Protein AF-A0AAY5KDB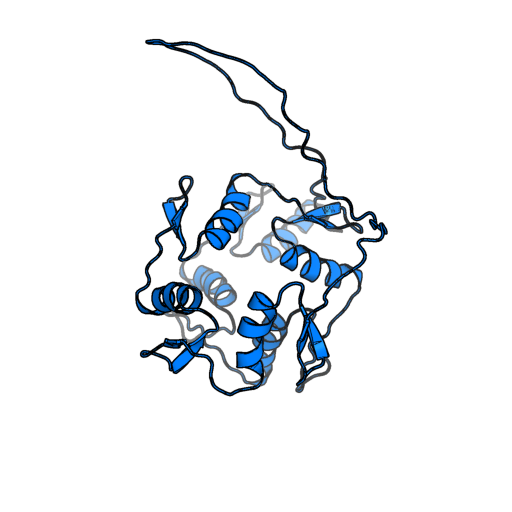4-F1 (afdb_monomer)

Foldseek 3Di:
DDDPPQPAPDDDDDDDDDDDDDDDDDDDDDDDDDDDDDDQPDDDDPPDDPPPPQVDAAPVPRDGHVDPVVSVLVVCVVPVCLPDADPVPRDGHSDPVVNVLVCCVVVVDFPAAAPPPRDGHSDPVVNVLVVCVVVVDFSAADPPRRDGHSDPVVNVLVVCVVVVDFPAAAPVDRDGHSDPVVNVLVVCVVVVDFPAAAPVDRDGHSDPVVNVLVCCVVVVDFPDADPPPRDTHSDDVVSVVVVVVVVD

Nearest PDB structures (foldseek):
  5wjq-assembly1_D  TM=8.747E-01  e=4.184E-19  Mus musculus
  5v3j-assembly2_F  TM=7.452E-01  e=8.778E-19  Mus musculus
  5v3g-assembly1_A  TM=7.777E-01  e=7.161E-18  Homo sapiens
  2i13-assembly2_B  TM=8.913E-01  e=6.491E-16  Mus musculus
  5ei9-assembly2_F  TM=8.988E-01  e=1.243E-10  Homo sapiens

Sequence (248 aa):
MASVKQEDCSQTLGNVIKDEKEENTGVAANHAESPEAQTCISGAQHQEDHKNQQPHHCPLCMKSFKSMTTLKRHMPWHTKDRSYSCGDCGKRFKTSNALTTHLRVHTGEKPYVCSDCGMSFSQDGTLKGHQKIHTGVRPYCCSDCKMAFSRRGTLNNHRKIHTGEKPYHCSDCKKDFSRLGTLRIHQKIHSGEKPYHCTDCIKCFITSAELTVHQRVHTGEKPYHCAVCGRSFSRLDTLRSHQKIHTK

Mean predicted aligned error: 15.35 Å

Organism: Esox lucius (NCBI:txid8010)

pLDDT: mean 77.67, std 25.09, range [23.73, 97.94]

Solvent-accessible surface area (backbone atoms only — not comparable to full-atom values): 16017 Å² total; per-residue (Å²): 134,85,78,75,81,75,67,66,82,78,84,90,86,81,89,86,87,87,80,92,84,93,84,91,81,89,84,85,90,84,86,91,83,84,86,81,81,87,72,82,68,68,94,66,87,83,86,68,89,72,78,80,71,38,86,33,61,37,94,86,75,67,52,66,21,79,38,66,70,58,40,60,63,46,52,42,76,79,41,96,56,41,88,32,65,40,88,90,75,66,52,63,24,86,41,66,70,58,39,59,55,49,48,29,73,77,74,62,51,40,87,34,65,38,88,91,76,65,53,60,24,67,42,64,71,58,40,61,65,48,52,33,66,80,70,63,49,40,74,34,61,39,90,89,77,44,46,59,21,73,42,64,72,58,41,57,63,49,51,32,67,78,71,65,51,44,90,33,71,46,93,91,48,99,55,63,23,72,41,64,70,60,42,58,59,53,49,28,68,77,72,65,52,43,86,30,68,48,92,90,48,96,55,61,22,75,39,64,68,58,40,59,55,51,48,28,72,80,72,64,49,43,88,37,62,37,90,87,77,66,53,63,24,67,43,65,68,60,42,57,57,54,53,58,67,75,74,108

Structure (mmCIF, N/CA/C/O backbone):
data_AF-A0AAY5KDB4-F1
#
_entry.id   AF-A0AAY5KDB4-F1
#
loop_
_atom_site.group_PDB
_atom_site.id
_atom_site.type_symbol
_atom_site.label_atom_id
_atom_site.label_alt_id
_atom_site.label_comp_id
_atom_site.label_asym_id
_atom_site.label_entity_id
_atom_site.label_seq_id
_atom_site.pdbx_PDB_ins_code
_atom_site.Cartn_x
_atom_site.Cartn_y
_atom_site.Cartn_z
_atom_site.occupancy
_atom_site.B_iso_or_equiv
_atom_site.auth_seq_id
_atom_site.auth_comp_id
_atom_site.auth_asym_id
_atom_site.auth_atom_id
_atom_site.pdbx_PDB_model_num
ATOM 1 N N . MET A 1 1 ? -20.624 -15.009 11.968 1.00 31.39 1 MET A N 1
ATOM 2 C CA . MET A 1 1 ? -19.866 -15.293 10.731 1.00 31.39 1 MET A CA 1
ATOM 3 C C . MET A 1 1 ? -20.009 -14.069 9.842 1.00 31.39 1 MET A C 1
ATOM 5 O O . MET A 1 1 ? -21.133 -13.672 9.583 1.00 31.39 1 MET A O 1
ATOM 9 N N . ALA A 1 2 ? -18.922 -13.357 9.539 1.00 24.73 2 ALA A N 1
ATOM 10 C CA . ALA A 1 2 ? -19.007 -12.100 8.796 1.00 24.73 2 ALA A CA 1
ATOM 11 C C . ALA A 1 2 ? -19.080 -12.405 7.296 1.00 24.73 2 ALA A C 1
ATOM 13 O O . ALA A 1 2 ? -18.096 -12.879 6.731 1.00 24.73 2 ALA A O 1
ATOM 14 N N . SER A 1 3 ? -20.238 -12.147 6.682 1.00 23.73 3 SER A N 1
ATOM 15 C CA . SER A 1 3 ? -20.415 -12.189 5.232 1.00 23.73 3 SER A CA 1
ATOM 16 C C . SER A 1 3 ? -19.410 -11.258 4.568 1.00 23.73 3 SER A C 1
ATOM 18 O O . SER A 1 3 ? -19.488 -10.033 4.686 1.00 23.73 3 SER A O 1
ATOM 20 N N . VAL A 1 4 ? -18.454 -11.855 3.863 1.00 28.69 4 VAL A N 1
ATOM 21 C CA . VAL A 1 4 ? -17.718 -11.184 2.799 1.00 28.69 4 VAL A CA 1
ATOM 22 C C . VAL A 1 4 ? -18.779 -10.802 1.774 1.00 28.69 4 VAL A C 1
ATOM 24 O O . VAL A 1 4 ? -19.377 -11.687 1.168 1.00 28.69 4 VAL A O 1
ATOM 27 N N . LYS A 1 5 ? -19.082 -9.507 1.631 1.00 29.86 5 LYS A N 1
ATOM 28 C CA . LYS A 1 5 ? -19.890 -9.039 0.502 1.00 29.86 5 LYS A CA 1
ATOM 29 C C . LYS A 1 5 ? -19.128 -9.439 -0.762 1.00 29.86 5 LYS A C 1
ATOM 31 O O . LYS A 1 5 ? -18.056 -8.903 -1.033 1.00 29.86 5 LYS A O 1
ATOM 36 N N . GLN A 1 6 ? -19.637 -10.462 -1.439 1.00 34.97 6 GLN A N 1
ATOM 37 C CA . GLN A 1 6 ? -19.206 -10.872 -2.763 1.00 34.97 6 GLN A CA 1
ATOM 38 C C . GLN A 1 6 ? -19.595 -9.727 -3.698 1.00 34.97 6 GLN A C 1
ATOM 40 O O . GLN A 1 6 ? -20.776 -9.467 -3.901 1.00 34.97 6 GLN A O 1
ATOM 45 N N . GLU A 1 7 ? -18.611 -8.980 -4.194 1.00 41.12 7 GLU A N 1
ATOM 46 C CA . GLU A 1 7 ? -18.831 -8.154 -5.379 1.00 41.12 7 GLU A CA 1
ATOM 47 C C . GLU A 1 7 ? -18.864 -9.126 -6.557 1.00 41.12 7 GLU A C 1
ATOM 49 O O . GLU A 1 7 ? -17.826 -9.639 -6.983 1.00 41.12 7 GLU A O 1
ATOM 54 N N . ASP A 1 8 ? -20.085 -9.457 -6.973 1.00 38.25 8 ASP A N 1
ATOM 55 C CA . ASP A 1 8 ? -20.376 -10.252 -8.158 1.00 38.25 8 ASP A CA 1
ATOM 56 C C . ASP A 1 8 ? -19.708 -9.602 -9.384 1.00 38.25 8 ASP A C 1
ATOM 58 O O . ASP A 1 8 ? -19.662 -8.379 -9.518 1.00 38.25 8 ASP A O 1
ATOM 62 N N . CYS A 1 9 ? -19.162 -10.426 -10.280 1.00 43.12 9 CYS A N 1
ATOM 63 C CA . CYS A 1 9 ? -18.537 -9.989 -11.533 1.00 43.12 9 CYS A CA 1
ATOM 64 C C . CYS A 1 9 ? -19.569 -9.410 -12.525 1.00 43.12 9 CYS A C 1
ATOM 66 O O . CYS A 1 9 ? -19.207 -8.948 -13.609 1.00 43.12 9 CYS A O 1
ATOM 68 N N . SER A 1 10 ? -20.850 -9.442 -12.169 1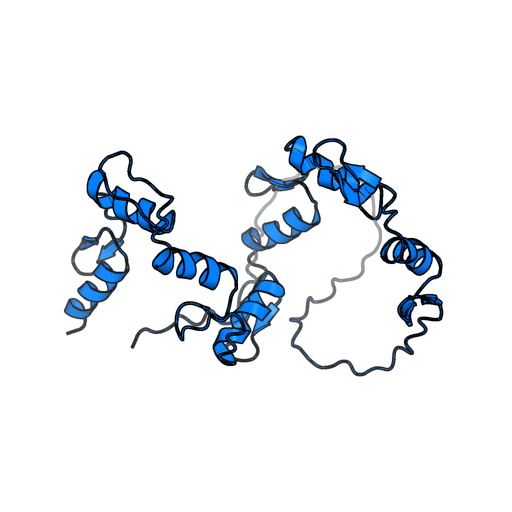.00 45.25 10 SER A N 1
ATOM 69 C CA . SER A 1 10 ? -21.967 -9.077 -13.023 1.00 45.25 10 SER A CA 1
ATOM 70 C C . SER A 1 10 ? -22.534 -7.727 -12.585 1.00 45.25 10 SER A C 1
ATOM 72 O O . SER A 1 10 ? -23.270 -7.680 -11.608 1.00 45.25 10 SER A O 1
ATOM 74 N N . GLN A 1 11 ? -22.194 -6.664 -13.329 1.00 45.88 11 GLN A N 1
ATOM 75 C CA . GLN A 1 11 ? -22.892 -5.367 -13.494 1.00 45.88 11 GLN A CA 1
ATOM 76 C C . GLN A 1 11 ? -21.947 -4.162 -13.352 1.00 45.88 11 GLN A C 1
ATOM 78 O O . GLN A 1 11 ? -21.658 -3.731 -12.246 1.00 45.88 11 GLN A O 1
ATOM 83 N N . THR A 1 12 ? -21.563 -3.565 -14.487 1.00 37.53 12 THR A N 1
ATOM 84 C CA . THR A 1 12 ? -21.564 -2.099 -14.688 1.00 37.53 12 THR A CA 1
ATOM 85 C C . THR A 1 12 ? -21.571 -1.794 -16.192 1.00 37.53 12 THR A C 1
ATOM 87 O O . THR A 1 12 ? -20.525 -1.583 -16.801 1.00 37.53 12 THR A O 1
ATOM 90 N N . LEU A 1 13 ? -22.762 -1.772 -16.789 1.00 38.28 13 LEU A N 1
ATOM 91 C CA . LEU A 1 13 ? -23.075 -0.938 -17.952 1.00 38.28 13 LEU A CA 1
ATOM 92 C C . LEU A 1 13 ? -24.336 -0.164 -17.571 1.00 38.28 13 LEU A C 1
ATOM 94 O O . LEU A 1 13 ? -25.391 -0.758 -17.367 1.00 38.28 13 LEU A O 1
ATOM 98 N N . GLY A 1 14 ? -24.195 1.144 -17.388 1.00 31.22 14 GLY A N 1
ATOM 99 C CA . GLY A 1 14 ? -25.276 2.042 -17.003 1.00 31.22 14 GLY A CA 1
ATOM 100 C C . GLY A 1 14 ? -25.103 3.363 -17.733 1.00 31.22 14 GLY A C 1
ATOM 101 O O . GLY A 1 14 ? -24.238 4.157 -17.378 1.00 31.22 14 GLY A O 1
ATOM 102 N N . ASN A 1 15 ? -25.899 3.529 -18.785 1.00 28.67 15 ASN A N 1
ATOM 103 C CA . ASN A 1 15 ? -25.990 4.704 -19.644 1.00 28.67 15 ASN A CA 1
ATOM 104 C C . ASN A 1 15 ? -26.434 5.956 -18.876 1.00 28.67 15 ASN A C 1
ATOM 106 O O . ASN A 1 15 ? -27.330 5.876 -18.037 1.00 28.67 15 ASN A O 1
ATOM 110 N N . VAL A 1 16 ? -25.930 7.120 -19.293 1.00 31.45 16 VAL A N 1
ATOM 111 C CA . VAL A 1 16 ? -26.670 8.389 -19.231 1.00 31.45 16 VAL A CA 1
ATOM 112 C C . VAL A 1 16 ? -26.476 9.109 -20.571 1.00 31.45 16 VAL A C 1
ATOM 114 O O . VAL A 1 16 ? -25.389 9.594 -20.864 1.00 31.45 16 VAL A O 1
ATOM 117 N N . ILE A 1 17 ? -27.536 9.154 -21.383 1.00 31.39 17 ILE A N 1
ATOM 118 C CA . ILE A 1 17 ? -27.772 10.176 -22.415 1.00 31.39 17 ILE A CA 1
ATOM 119 C C . ILE A 1 17 ? -29.093 10.845 -22.041 1.00 31.39 17 ILE A C 1
ATOM 121 O O . ILE A 1 17 ? -30.063 10.108 -21.877 1.00 31.39 17 ILE A O 1
ATOM 125 N N . LYS A 1 18 ? -29.081 12.179 -21.908 1.00 26.59 18 LYS A N 1
ATOM 126 C CA . LYS A 1 18 ? -30.128 13.205 -22.152 1.00 26.59 18 LYS A CA 1
ATOM 127 C C . LYS A 1 18 ? -29.463 14.570 -21.895 1.00 26.59 18 LYS A C 1
ATOM 129 O O . LYS A 1 18 ? -28.736 14.670 -20.913 1.00 26.59 18 LYS A O 1
ATOM 134 N N . ASP A 1 19 ? -29.627 15.668 -22.618 1.00 25.09 19 ASP A N 1
ATOM 135 C CA . ASP A 1 19 ? -30.196 16.013 -23.921 1.00 25.09 19 ASP A CA 1
ATOM 136 C C . ASP A 1 19 ? -29.607 17.409 -24.266 1.00 25.09 19 ASP A C 1
ATOM 138 O O . ASP A 1 19 ? -29.5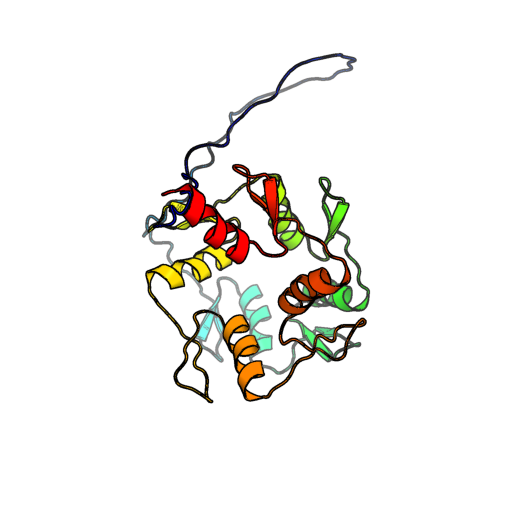21 18.276 -23.399 1.00 25.09 19 ASP A O 1
ATOM 142 N N . GLU A 1 20 ? -29.140 17.553 -25.509 1.00 25.27 20 GLU A N 1
ATOM 143 C CA . GLU A 1 20 ? -29.385 18.647 -26.476 1.00 25.27 20 GLU A CA 1
ATOM 144 C C . GLU A 1 20 ? -29.263 20.148 -26.115 1.00 25.27 20 GLU A C 1
ATOM 146 O O . GLU A 1 20 ? -30.024 20.693 -25.317 1.00 25.27 20 GLU A O 1
ATOM 151 N N . LYS A 1 21 ? -28.390 20.849 -26.869 1.00 26.28 21 LYS A N 1
ATOM 152 C CA . LYS A 1 21 ? -28.693 21.886 -27.904 1.00 26.28 21 LYS A CA 1
ATOM 153 C C . LYS A 1 21 ? -27.368 22.519 -28.379 1.00 26.28 21 LYS A C 1
ATOM 155 O O . LYS A 1 21 ? -26.630 23.060 -27.567 1.00 26.28 21 LYS A O 1
ATOM 160 N N . GLU A 1 22 ? -26.860 22.175 -29.565 1.00 25.70 22 GLU A N 1
ATOM 161 C CA . GLU A 1 22 ? -27.149 22.716 -30.918 1.00 25.70 22 GLU A CA 1
ATOM 162 C C . GLU A 1 22 ? -26.460 24.057 -31.244 1.00 25.70 22 GLU A C 1
ATOM 164 O O . GLU A 1 22 ? -26.857 25.094 -30.733 1.00 25.70 22 GLU A O 1
ATOM 169 N N . GLU A 1 23 ? -25.436 23.986 -32.111 1.00 27.06 23 GLU A N 1
ATOM 170 C CA . GLU A 1 23 ? -25.177 24.789 -33.337 1.00 27.06 23 GLU A CA 1
ATOM 171 C C . GLU A 1 23 ? -23.795 24.350 -33.883 1.00 27.06 23 GLU A C 1
ATOM 173 O O . GLU A 1 23 ? -22.761 24.600 -33.272 1.00 27.06 23 GLU A O 1
ATOM 178 N N . ASN A 1 24 ? -23.706 23.383 -34.803 1.00 24.77 24 ASN A N 1
ATOM 179 C CA . ASN A 1 24 ? -23.864 23.433 -36.269 1.00 24.77 24 ASN A CA 1
ATOM 180 C C . ASN A 1 24 ? -22.824 24.288 -37.029 1.00 24.77 24 ASN A C 1
ATOM 182 O O . ASN A 1 24 ? -22.891 25.509 -37.023 1.00 24.77 24 ASN A O 1
ATOM 186 N N . THR A 1 25 ? -21.903 23.618 -37.734 1.00 27.08 25 THR A N 1
ATOM 187 C CA . THR A 1 25 ? -21.607 23.746 -39.187 1.00 27.08 25 THR A CA 1
ATOM 188 C C . THR A 1 25 ? -20.568 22.658 -39.546 1.00 27.08 25 THR A C 1
ATOM 190 O O . THR A 1 25 ? -19.467 22.651 -39.010 1.00 27.08 25 THR A O 1
ATOM 193 N N . GLY A 1 26 ? -20.970 21.540 -40.176 1.00 24.53 26 GLY A N 1
ATOM 194 C CA . GLY A 1 26 ? -20.799 21.240 -41.617 1.00 24.53 26 GLY A CA 1
ATOM 195 C C . GLY A 1 26 ? -19.323 20.985 -41.987 1.00 24.53 26 GLY A C 1
ATOM 196 O O . GLY A 1 26 ? -18.528 21.905 -41.881 1.00 24.53 26 GLY A O 1
ATOM 197 N N . VAL A 1 27 ? -18.855 19.797 -42.411 1.00 28.75 27 VAL A N 1
ATOM 198 C CA . VAL A 1 27 ? -19.207 19.083 -43.661 1.00 28.75 27 VAL A CA 1
ATOM 199 C C . VAL A 1 27 ? -18.799 17.577 -43.625 1.00 28.75 27 VAL A C 1
ATOM 201 O O . VAL A 1 27 ? -17.681 17.252 -43.239 1.00 28.75 27 VAL A O 1
ATOM 204 N N . ALA A 1 28 ? -19.741 16.716 -44.066 1.00 26.83 28 ALA A N 1
ATOM 205 C CA . ALA A 1 28 ? -19.716 15.372 -44.718 1.00 26.83 28 ALA A CA 1
ATOM 206 C C . ALA A 1 28 ? -18.557 14.363 -44.464 1.00 26.83 28 ALA A C 1
ATOM 208 O O . ALA A 1 28 ? -17.410 14.625 -44.803 1.00 26.83 28 ALA A O 1
ATOM 209 N N . ALA A 1 29 ? -18.807 13.204 -43.823 1.00 25.66 29 ALA A N 1
ATOM 210 C CA . ALA A 1 29 ? -19.325 11.907 -44.344 1.00 25.66 29 ALA A CA 1
ATOM 211 C C . ALA A 1 29 ? -18.292 11.102 -45.178 1.00 25.66 29 ALA A C 1
ATOM 213 O O . ALA A 1 29 ? -17.859 11.550 -46.231 1.00 25.66 29 ALA A O 1
ATOM 214 N N . ASN A 1 30 ? -17.861 9.897 -44.761 1.00 25.98 30 ASN A N 1
ATOM 215 C CA . ASN A 1 30 ? -18.603 8.656 -45.031 1.00 25.98 30 ASN A CA 1
ATOM 216 C C . ASN A 1 30 ? -18.032 7.389 -44.329 1.00 25.98 30 ASN A C 1
ATOM 218 O O . ASN A 1 30 ? -16.827 7.169 -44.371 1.00 25.98 30 ASN A O 1
ATOM 222 N N . HIS A 1 31 ? -18.963 6.548 -43.834 1.00 27.66 31 HIS A N 1
ATOM 223 C CA . HIS A 1 31 ? -18.944 5.080 -43.591 1.00 27.66 31 HIS A CA 1
ATOM 224 C C . HIS A 1 31 ? -17.977 4.534 -42.508 1.00 27.66 31 HIS A C 1
ATOM 226 O O . HIS A 1 31 ? -16.770 4.553 -42.688 1.00 27.66 31 HIS A O 1
ATOM 232 N N . ALA A 1 32 ? -18.394 4.150 -41.290 1.00 24.02 32 ALA A N 1
ATOM 233 C CA . ALA A 1 32 ? -19.373 3.147 -40.821 1.00 24.02 32 ALA A CA 1
ATOM 234 C C . ALA A 1 32 ? -18.885 1.685 -40.916 1.00 24.02 32 ALA A C 1
ATOM 236 O O . ALA A 1 32 ? -19.171 1.009 -41.894 1.00 24.02 32 ALA A O 1
ATOM 237 N N . GLU A 1 33 ? -18.248 1.202 -39.841 1.00 25.30 33 GLU A N 1
ATOM 238 C CA . GLU A 1 33 ? -18.319 -0.191 -39.372 1.00 25.30 33 GLU A CA 1
ATOM 239 C C . GLU A 1 33 ? -18.298 -0.222 -37.825 1.00 25.30 33 GLU A C 1
ATOM 241 O O . GLU A 1 33 ? -17.724 0.644 -37.166 1.00 25.30 33 GLU A O 1
ATOM 246 N N . SER A 1 34 ? -19.048 -1.179 -37.279 1.00 27.72 34 SER A N 1
ATOM 247 C CA . SER A 1 34 ? -19.613 -1.288 -35.921 1.00 27.72 34 SER A CA 1
ATOM 248 C C . SER A 1 34 ? -18.597 -1.718 -34.832 1.00 27.72 34 SER A C 1
ATOM 250 O O . SER A 1 34 ? -17.528 -2.223 -35.172 1.00 27.72 34 SER A O 1
ATOM 252 N N . PRO A 1 35 ? -18.900 -1.565 -33.521 1.00 30.89 35 PRO A N 1
ATOM 253 C CA . PRO A 1 35 ? -17.939 -1.719 -32.431 1.00 30.89 35 PRO A CA 1
ATOM 254 C C . PRO A 1 35 ? -17.813 -3.170 -31.938 1.00 30.89 35 PRO A C 1
ATOM 256 O O . PRO A 1 35 ? -18.797 -3.821 -31.584 1.00 30.89 35 PRO A O 1
ATOM 259 N N . GLU A 1 36 ? -16.578 -3.663 -31.850 1.00 27.05 36 GLU A N 1
ATOM 260 C CA . GLU A 1 36 ? -16.267 -4.991 -31.321 1.00 27.05 36 GLU A CA 1
ATOM 261 C C . GLU A 1 36 ? -16.449 -5.062 -29.793 1.00 27.05 36 GLU A C 1
ATOM 263 O O . GLU A 1 36 ? -15.939 -4.246 -29.018 1.00 27.05 36 GLU A O 1
ATOM 268 N N . ALA A 1 37 ? -17.180 -6.089 -29.364 1.00 28.83 37 ALA A N 1
ATOM 269 C CA . ALA A 1 37 ? -17.498 -6.418 -27.983 1.00 28.83 37 ALA A CA 1
ATOM 270 C C . ALA A 1 37 ? -16.243 -6.726 -27.139 1.00 28.83 37 ALA A C 1
ATOM 272 O O . ALA A 1 37 ? -15.471 -7.643 -27.430 1.00 28.83 37 ALA A O 1
ATOM 273 N N . GLN A 1 38 ? -16.058 -6.007 -26.026 1.00 37.34 38 GLN A N 1
ATOM 274 C CA . GLN A 1 38 ? -14.973 -6.278 -25.079 1.00 37.34 38 GLN A CA 1
ATOM 275 C C . GLN A 1 38 ? -15.333 -7.448 -24.158 1.00 37.34 38 GLN A C 1
ATOM 277 O O . GLN A 1 38 ? -16.120 -7.332 -23.221 1.00 37.34 38 GLN A O 1
ATOM 282 N N . THR A 1 39 ? -14.718 -8.592 -24.449 1.00 33.28 39 THR A N 1
ATOM 283 C CA . THR A 1 39 ? -14.900 -9.863 -23.744 1.00 33.28 39 THR A CA 1
ATOM 284 C C . THR A 1 39 ? -14.102 -9.896 -22.436 1.00 33.28 39 THR A C 1
ATOM 286 O O . THR A 1 39 ? -12.933 -9.504 -22.381 1.00 33.28 39 THR A O 1
ATOM 289 N N . CYS A 1 40 ? -14.714 -10.422 -21.374 1.00 29.64 40 CYS A N 1
ATOM 290 C CA . CYS A 1 40 ? -14.039 -10.801 -20.137 1.00 29.64 40 CYS A CA 1
ATOM 291 C C . CYS A 1 40 ? -12.953 -11.838 -20.457 1.00 29.64 40 CYS A C 1
ATOM 293 O O . CYS A 1 40 ? -13.274 -12.950 -20.872 1.00 29.64 40 CYS A O 1
ATOM 295 N N . ILE A 1 41 ? -11.671 -11.513 -20.261 1.00 45.28 41 ILE A N 1
ATOM 296 C CA . ILE A 1 41 ? -10.582 -12.474 -20.494 1.00 45.28 41 ILE A CA 1
ATOM 297 C C . ILE A 1 41 ? -10.606 -13.513 -19.363 1.00 45.28 41 ILE A C 1
ATOM 299 O O . ILE A 1 41 ? -9.889 -13.399 -18.366 1.00 45.28 41 ILE A O 1
ATOM 303 N N . SER A 1 42 ? -11.468 -14.521 -19.504 1.00 37.22 42 SER A N 1
ATOM 304 C CA . SER A 1 42 ? -11.356 -15.768 -18.759 1.00 37.22 42 SER A CA 1
ATOM 305 C C . SER A 1 42 ? -10.102 -16.484 -19.256 1.00 37.22 42 SER A C 1
ATOM 307 O O . SER A 1 42 ? -9.854 -16.554 -20.461 1.00 37.22 42 SER A O 1
ATOM 309 N N . GLY A 1 43 ? -9.266 -16.953 -18.333 1.00 43.69 43 GLY A N 1
ATOM 310 C CA . GLY A 1 43 ? -8.102 -17.755 -18.678 1.00 43.69 43 GLY A CA 1
ATOM 311 C C . GLY A 1 43 ? -8.539 -19.086 -19.278 1.00 43.69 43 GLY A C 1
ATOM 312 O O . GLY A 1 43 ? -8.758 -20.037 -18.539 1.00 43.69 43 GLY A O 1
ATOM 313 N N . ALA A 1 44 ? -8.626 -19.138 -20.603 1.00 34.12 44 ALA A N 1
ATOM 314 C CA . ALA A 1 44 ? -8.563 -20.359 -21.383 1.00 34.12 44 ALA A CA 1
ATOM 315 C C . ALA A 1 44 ? -7.221 -20.362 -22.123 1.00 34.12 44 ALA A C 1
ATOM 317 O O . ALA A 1 44 ? -6.826 -19.375 -22.749 1.00 34.12 44 ALA A O 1
ATOM 318 N N . GLN A 1 45 ? -6.489 -21.460 -21.968 1.00 40.62 45 GLN A N 1
ATOM 319 C CA . GLN A 1 45 ? -5.235 -21.743 -22.649 1.00 40.62 45 GLN A CA 1
ATOM 320 C C . GLN A 1 45 ? -5.454 -21.653 -24.167 1.00 40.62 45 GLN A C 1
ATOM 322 O O . GLN A 1 45 ? -6.130 -22.500 -24.735 1.00 40.62 45 GLN A O 1
ATOM 327 N N . HIS A 1 46 ? -4.874 -20.646 -24.825 1.00 32.00 46 HIS A N 1
ATOM 328 C CA . HIS A 1 46 ? -4.575 -20.753 -26.251 1.00 32.00 46 HIS A CA 1
ATOM 329 C C . HIS A 1 46 ? -3.276 -21.539 -26.374 1.00 32.00 46 HIS A C 1
ATOM 331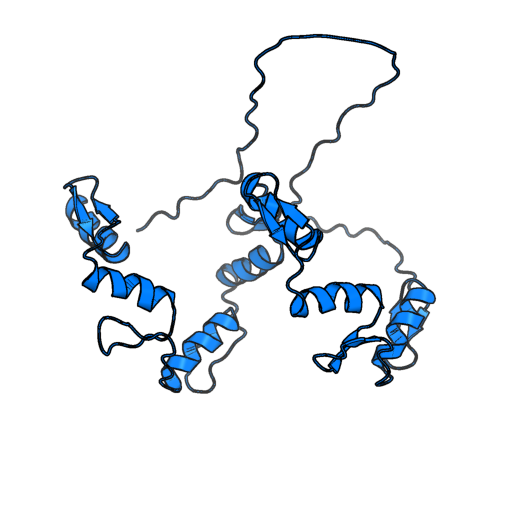 O O . HIS A 1 46 ? -2.182 -21.019 -26.143 1.00 32.00 46 HIS A O 1
ATOM 337 N N . GLN A 1 47 ? -3.433 -22.821 -26.671 1.00 38.09 47 GLN A N 1
ATOM 338 C CA . GLN A 1 47 ? -2.413 -23.630 -27.302 1.00 38.09 47 GLN A CA 1
ATOM 339 C C . GLN A 1 47 ? -2.691 -23.549 -28.800 1.00 38.09 47 GLN A C 1
ATOM 341 O O . GLN A 1 47 ? -3.440 -24.353 -29.332 1.00 38.09 47 GLN A O 1
ATOM 346 N N . GLU A 1 48 ? -2.134 -22.525 -29.442 1.00 33.25 48 GLU A N 1
ATOM 347 C CA . GLU A 1 48 ? -1.944 -22.514 -30.888 1.00 33.25 48 GLU A CA 1
ATOM 348 C C . GLU A 1 48 ? -0.493 -22.138 -31.175 1.00 33.25 48 GLU A C 1
ATOM 350 O O . GLU A 1 48 ? 0.067 -21.180 -30.627 1.00 33.25 48 GLU A O 1
ATOM 355 N N . ASP A 1 49 ? 0.125 -22.984 -31.988 1.00 38.25 49 ASP A N 1
ATOM 356 C CA . ASP A 1 49 ? 1.522 -23.014 -32.372 1.00 38.25 49 ASP A CA 1
ATOM 357 C C . ASP A 1 49 ? 1.970 -21.747 -33.112 1.00 38.25 49 ASP A C 1
ATOM 359 O O . ASP A 1 49 ? 2.225 -21.737 -34.317 1.00 38.25 49 ASP A O 1
ATOM 363 N N . HIS A 1 50 ? 2.204 -20.659 -32.380 1.00 43.44 50 HIS A N 1
ATOM 364 C CA . HIS A 1 50 ? 3.162 -19.663 -32.839 1.00 43.44 50 HIS A CA 1
ATOM 365 C C . HIS A 1 50 ? 4.559 -20.265 -32.721 1.00 43.44 50 HIS A C 1
ATOM 367 O O . HIS A 1 50 ? 5.212 -20.168 -31.681 1.00 43.44 50 HIS A O 1
ATOM 373 N N . LYS A 1 51 ? 5.018 -20.882 -33.815 1.00 43.47 51 LYS A N 1
ATOM 374 C CA . LYS A 1 51 ? 6.412 -21.257 -34.071 1.00 43.47 51 LYS A CA 1
ATOM 375 C C . LYS A 1 51 ? 7.309 -20.088 -33.647 1.00 43.47 51 LYS A C 1
ATOM 377 O O . LYS A 1 51 ? 7.454 -19.106 -34.373 1.00 43.47 51 LYS A O 1
ATOM 382 N N . ASN A 1 52 ? 7.848 -20.171 -32.429 1.00 49.69 52 ASN A N 1
ATOM 383 C CA . ASN A 1 52 ? 8.648 -19.142 -31.773 1.00 49.69 52 ASN A CA 1
ATOM 384 C C . ASN A 1 52 ? 10.003 -19.063 -32.478 1.00 49.69 52 ASN A C 1
ATOM 386 O O . ASN A 1 52 ? 11.012 -19.570 -31.993 1.00 49.69 52 ASN A O 1
ATOM 390 N N . GLN A 1 53 ? 10.019 -18.457 -33.661 1.00 57.62 53 GLN A N 1
ATOM 391 C CA . GLN A 1 53 ? 11.239 -18.132 -34.372 1.00 57.62 53 GLN A CA 1
ATOM 392 C C . GLN A 1 53 ? 11.862 -16.943 -33.642 1.00 57.62 53 GLN A C 1
ATOM 394 O O . GLN A 1 53 ? 11.635 -15.780 -33.964 1.00 57.62 53 GLN A O 1
ATOM 399 N N . GLN A 1 54 ? 12.620 -17.248 -32.593 1.00 60.78 54 GLN A N 1
ATOM 400 C CA . GLN A 1 54 ? 13.590 -16.339 -31.999 1.00 60.78 54 GLN A CA 1
ATOM 401 C C . GLN A 1 54 ? 14.973 -16.703 -32.551 1.00 60.78 54 GLN A C 1
ATOM 403 O O . GLN A 1 54 ? 15.743 -17.347 -31.842 1.00 60.78 54 GLN A O 1
ATOM 408 N N . PRO A 1 55 ? 15.290 -16.340 -33.813 1.00 73.88 55 PRO A N 1
ATOM 409 C CA . PRO A 1 55 ? 16.487 -16.813 -34.515 1.00 73.88 55 PRO A CA 1
ATOM 410 C C . PRO A 1 55 ? 17.788 -16.214 -33.966 1.00 73.88 55 PRO A C 1
ATOM 412 O O . PRO A 1 55 ? 18.878 -16.610 -34.367 1.00 73.88 55 PRO A O 1
ATOM 415 N N . HIS A 1 56 ? 17.697 -15.220 -33.081 1.00 77.56 56 HIS A N 1
ATOM 416 C CA . HIS A 1 56 ? 18.855 -14.516 -32.554 1.00 77.56 56 HIS A CA 1
ATOM 417 C C . HIS A 1 56 ? 19.107 -14.926 -31.111 1.00 77.56 56 HIS A C 1
ATOM 419 O O . HIS A 1 56 ? 18.397 -14.500 -30.201 1.00 77.56 56 HIS A O 1
ATOM 425 N N . HIS A 1 57 ? 20.147 -15.723 -30.904 1.00 80.44 57 HIS A N 1
ATOM 426 C CA . HIS A 1 57 ? 20.554 -16.190 -29.585 1.00 80.44 57 HIS A CA 1
ATOM 427 C C . HIS A 1 57 ? 21.698 -15.337 -29.050 1.00 80.44 57 HIS A C 1
ATOM 429 O O . HIS A 1 57 ? 22.611 -14.954 -29.782 1.00 80.44 57 HIS A O 1
ATOM 435 N N . CYS A 1 58 ? 21.655 -15.024 -27.758 1.00 76.44 58 CYS A N 1
ATOM 436 C CA . CYS A 1 58 ? 22.789 -14.404 -27.100 1.00 76.44 58 CYS A CA 1
ATOM 437 C C . CYS A 1 58 ? 23.883 -15.450 -26.855 1.00 76.44 58 CYS A C 1
ATOM 439 O O . CYS A 1 58 ? 23.629 -16.393 -26.110 1.00 76.44 58 CYS A O 1
ATOM 441 N N . PRO A 1 59 ? 25.108 -15.264 -27.370 1.00 76.19 59 PRO A N 1
ATOM 442 C CA . PRO A 1 59 ? 26.183 -16.244 -27.207 1.00 76.19 59 PRO A CA 1
ATOM 443 C C . PRO A 1 59 ? 26.691 -16.368 -25.759 1.00 76.19 59 PRO A C 1
ATOM 445 O O . PRO A 1 59 ? 27.402 -17.310 -25.442 1.00 76.19 59 PRO A O 1
ATOM 448 N N . LEU A 1 60 ? 26.331 -15.430 -24.874 1.00 75.38 60 LEU A N 1
ATOM 449 C CA . LEU A 1 60 ? 26.832 -15.364 -23.494 1.00 75.38 60 LEU A CA 1
ATOM 450 C C . LEU A 1 60 ? 25.851 -15.931 -22.456 1.00 75.38 60 LEU A C 1
ATOM 452 O O . LEU A 1 60 ? 26.253 -16.274 -21.351 1.00 75.38 60 LEU A O 1
ATOM 456 N N . CYS A 1 61 ? 24.557 -16.024 -22.779 1.00 77.88 61 CYS A N 1
ATOM 457 C CA . CYS A 1 61 ? 23.551 -16.573 -21.855 1.00 77.88 61 CYS A CA 1
ATOM 458 C C . CYS A 1 61 ? 22.435 -17.373 -22.528 1.00 77.88 61 CYS A C 1
ATOM 460 O O . CYS A 1 61 ? 21.442 -17.697 -21.879 1.00 77.88 61 CYS A O 1
ATOM 462 N N . MET A 1 62 ? 22.562 -17.627 -23.831 1.00 74.00 62 MET A N 1
ATOM 463 C CA . MET A 1 62 ? 21.647 -18.419 -24.657 1.00 74.00 62 MET A CA 1
ATOM 464 C C . MET A 1 62 ? 20.192 -17.938 -24.682 1.00 74.00 62 MET A C 1
ATOM 466 O O . MET A 1 62 ? 19.314 -18.624 -25.201 1.00 74.00 62 MET A O 1
ATOM 470 N N . LYS A 1 63 ? 19.915 -16.724 -24.189 1.00 72.62 63 LYS A N 1
ATOM 471 C CA . LYS A 1 63 ? 18.594 -16.106 -24.324 1.00 72.62 63 LYS A CA 1
ATOM 472 C C . LYS A 1 63 ? 18.293 -15.838 -25.789 1.00 72.62 63 LYS A C 1
ATOM 474 O O . LYS A 1 63 ? 19.124 -15.284 -26.509 1.00 72.62 63 LYS A O 1
ATOM 479 N N . SER A 1 64 ? 17.087 -16.202 -26.189 1.00 78.25 64 SER A N 1
ATOM 480 C CA . SER A 1 64 ? 16.604 -16.057 -27.552 1.00 78.25 64 SER A CA 1
ATOM 481 C C . SER A 1 64 ? 15.856 -14.728 -27.708 1.00 78.25 64 SER A C 1
ATOM 483 O O . SER A 1 64 ? 15.235 -14.211 -26.773 1.00 78.25 64 SER A O 1
ATOM 485 N N . PHE A 1 65 ? 15.973 -14.123 -28.886 1.00 77.75 65 PHE A N 1
ATOM 486 C CA . PHE A 1 65 ? 15.375 -12.838 -29.221 1.00 77.75 65 PHE A CA 1
ATOM 487 C C . PHE A 1 65 ? 14.725 -12.895 -30.599 1.00 77.75 65 PHE A C 1
ATOM 489 O O . PHE A 1 65 ? 15.255 -13.472 -31.546 1.00 77.75 65 PHE A O 1
ATOM 496 N N . LYS A 1 66 ? 13.586 -12.211 -30.717 1.00 82.19 66 LYS A N 1
ATOM 497 C CA . LYS A 1 66 ? 12.815 -12.100 -31.963 1.00 82.19 66 LYS A CA 1
ATOM 498 C C . LYS A 1 66 ? 13.471 -11.238 -33.049 1.00 82.19 66 LYS A C 1
ATOM 500 O O . LYS A 1 66 ? 13.039 -11.272 -34.189 1.00 82.19 66 LYS A O 1
ATOM 505 N N . SER A 1 67 ? 14.468 -10.417 -32.704 1.00 81.69 67 SER A N 1
ATOM 506 C CA . SER A 1 67 ? 15.170 -9.560 -33.667 1.00 81.69 67 SER A CA 1
ATOM 507 C C . SER A 1 67 ? 16.607 -9.274 -33.236 1.00 81.69 67 SER A C 1
ATOM 509 O O . SER A 1 67 ? 16.895 -9.137 -32.041 1.00 81.69 67 SER A O 1
ATOM 511 N N . MET A 1 68 ? 17.495 -9.092 -34.217 1.00 77.50 68 MET A N 1
ATOM 512 C CA . MET A 1 68 ? 18.892 -8.716 -33.988 1.00 77.50 68 MET A CA 1
ATOM 513 C C . MET A 1 68 ? 19.013 -7.373 -33.250 1.00 77.50 68 MET A C 1
ATOM 515 O O . MET A 1 68 ? 19.885 -7.206 -32.406 1.00 77.50 68 MET A O 1
ATOM 519 N N . THR A 1 69 ? 18.107 -6.418 -33.488 1.00 76.19 69 THR A N 1
ATOM 520 C CA . THR A 1 69 ? 18.057 -5.139 -32.750 1.00 76.19 69 THR A CA 1
ATOM 521 C C . THR A 1 69 ? 17.771 -5.336 -31.260 1.00 76.19 69 THR A C 1
ATOM 523 O O . THR A 1 69 ? 18.363 -4.671 -30.407 1.00 76.19 69 THR A O 1
ATOM 526 N N . THR A 1 70 ? 16.902 -6.292 -30.923 1.00 72.19 70 THR A N 1
ATOM 527 C CA . THR A 1 70 ? 16.587 -6.633 -29.532 1.00 72.19 70 THR A CA 1
ATOM 528 C C . THR A 1 70 ? 17.748 -7.375 -28.872 1.00 72.19 70 THR A C 1
ATOM 530 O O . THR A 1 70 ? 18.052 -7.082 -27.715 1.00 72.19 70 THR A O 1
ATOM 533 N N . LEU A 1 71 ? 18.432 -8.262 -29.609 1.00 72.62 71 LEU A N 1
ATOM 534 C CA . LEU A 1 71 ? 19.658 -8.918 -29.149 1.00 72.62 71 LEU A CA 1
ATOM 535 C C . LEU A 1 71 ? 20.789 -7.899 -28.922 1.00 72.62 71 LEU A C 1
ATOM 537 O O . LEU A 1 71 ? 21.391 -7.896 -27.854 1.00 72.62 71 LEU A O 1
ATOM 541 N N . LYS A 1 72 ? 21.022 -6.961 -29.849 1.00 73.06 72 LYS A N 1
ATOM 542 C CA . LYS A 1 72 ? 22.005 -5.871 -29.685 1.00 73.06 72 LYS A CA 1
ATOM 543 C C . LYS A 1 72 ? 21.733 -5.039 -28.428 1.00 73.06 72 LYS A C 1
ATOM 545 O O . LYS A 1 72 ? 22.650 -4.764 -27.667 1.00 73.06 72 LYS A O 1
ATOM 550 N N . ARG A 1 73 ? 20.465 -4.722 -28.141 1.00 66.25 73 ARG A N 1
ATOM 551 C CA . ARG A 1 73 ? 20.049 -4.056 -26.889 1.00 66.25 73 ARG A CA 1
ATOM 552 C C . ARG A 1 73 ? 20.181 -4.950 -25.644 1.00 66.25 73 ARG A C 1
ATOM 554 O O . ARG A 1 73 ? 20.187 -4.443 -24.521 1.00 66.25 73 ARG A O 1
ATOM 561 N N . HIS A 1 74 ? 20.248 -6.269 -25.814 1.00 69.94 74 HIS A N 1
ATOM 562 C CA . HIS A 1 74 ? 20.488 -7.225 -24.736 1.00 69.94 74 HIS A CA 1
ATOM 563 C C . HIS A 1 74 ? 21.975 -7.393 -24.406 1.00 69.94 74 HIS A C 1
ATOM 565 O O . HIS A 1 74 ? 22.279 -7.544 -23.230 1.00 69.94 74 HIS A O 1
ATOM 571 N N . MET A 1 75 ? 22.889 -7.306 -25.379 1.00 68.44 75 MET A N 1
ATOM 572 C CA . MET A 1 75 ? 24.338 -7.480 -25.164 1.00 68.44 75 MET A CA 1
ATOM 573 C C . MET A 1 75 ? 24.932 -6.646 -24.002 1.00 68.44 75 MET A C 1
ATOM 575 O O . MET A 1 75 ? 25.725 -7.208 -23.245 1.00 68.44 75 MET A O 1
ATOM 579 N N . PRO A 1 76 ? 24.477 -5.399 -23.737 1.00 70.56 76 PRO A N 1
ATOM 580 C CA . PRO A 1 76 ? 24.811 -4.622 -22.530 1.00 70.56 76 PRO A CA 1
ATOM 581 C C . PRO A 1 76 ? 24.465 -5.257 -21.169 1.00 70.56 76 PRO A C 1
ATOM 583 O O . PRO A 1 76 ? 24.633 -4.627 -20.129 1.00 70.56 76 PRO A O 1
ATOM 586 N N . TRP A 1 77 ? 23.871 -6.452 -21.139 1.00 55.81 77 TRP A N 1
ATOM 587 C CA . TRP A 1 77 ? 23.649 -7.225 -19.911 1.00 55.81 77 TRP A CA 1
ATOM 588 C C . TRP A 1 77 ? 24.857 -8.053 -19.494 1.00 55.81 77 TRP A C 1
ATOM 590 O O . TRP A 1 77 ? 24.930 -8.437 -18.329 1.00 55.81 77 TRP A O 1
ATOM 600 N N . HIS A 1 78 ? 25.772 -8.315 -20.424 1.00 64.94 78 HIS A N 1
ATOM 601 C CA . HIS A 1 78 ? 26.981 -9.103 -20.181 1.00 64.94 78 HIS A CA 1
ATOM 602 C C . HIS A 1 78 ? 28.214 -8.229 -20.018 1.00 64.94 78 HIS A C 1
ATOM 604 O O . HIS A 1 78 ? 29.158 -8.602 -19.331 1.00 64.94 78 HIS A O 1
ATOM 610 N N . THR A 1 79 ? 28.184 -7.031 -20.591 1.00 61.81 79 THR A N 1
ATOM 611 C CA . THR A 1 79 ? 29.174 -5.995 -20.330 1.00 61.81 79 THR A CA 1
ATOM 612 C C . THR A 1 79 ? 28.642 -5.080 -19.225 1.00 61.81 79 THR A C 1
ATOM 614 O O . THR A 1 79 ? 27.461 -4.741 -19.192 1.00 61.81 79 THR A O 1
ATOM 617 N N . LYS A 1 80 ? 29.500 -4.612 -18.308 1.00 55.81 80 LYS A N 1
ATOM 618 C CA . LYS A 1 80 ? 29.148 -3.538 -17.349 1.00 55.81 80 LYS A CA 1
ATOM 619 C C . LYS A 1 80 ? 28.793 -2.211 -18.047 1.00 55.81 80 LYS A C 1
ATOM 621 O O . LYS A 1 80 ? 28.514 -1.221 -17.372 1.00 55.81 80 LYS A O 1
ATOM 626 N N . ASP A 1 81 ? 28.778 -2.185 -19.377 1.00 62.28 81 ASP A N 1
ATOM 627 C CA . ASP A 1 81 ? 28.468 -1.032 -20.193 1.00 62.28 81 ASP A CA 1
ATOM 628 C C . ASP A 1 81 ? 26.965 -0.916 -20.484 1.00 62.28 81 ASP A C 1
ATOM 630 O O . ASP A 1 81 ? 26.461 -1.234 -21.557 1.00 62.28 81 ASP A O 1
ATOM 634 N N . ARG A 1 82 ? 26.218 -0.439 -19.487 1.00 61.25 82 ARG A N 1
ATOM 635 C CA . ARG A 1 82 ? 24.917 0.194 -19.729 1.00 61.25 82 ARG A CA 1
ATOM 636 C C . ARG A 1 82 ? 25.196 1.623 -20.194 1.00 61.25 82 ARG A C 1
ATOM 638 O O . ARG A 1 82 ? 25.617 2.436 -19.369 1.00 61.25 82 ARG A O 1
ATOM 645 N N . SER A 1 83 ? 24.977 1.907 -21.474 1.00 70.62 83 SER A N 1
ATOM 646 C CA . SER A 1 83 ? 25.495 3.105 -22.157 1.00 70.62 83 SER A CA 1
ATOM 647 C C . SER A 1 83 ? 24.923 4.446 -21.669 1.00 70.62 83 SER A C 1
ATOM 649 O O . SER A 1 83 ? 25.482 5.488 -21.979 1.00 70.62 83 SER A O 1
ATOM 651 N N . TYR A 1 84 ? 23.828 4.446 -20.897 1.00 77.12 84 TYR A N 1
ATOM 652 C CA . TYR A 1 84 ? 23.186 5.670 -20.402 1.00 77.12 84 TYR A CA 1
ATOM 653 C C . TYR A 1 84 ? 23.175 5.692 -18.873 1.00 77.12 84 TYR A C 1
ATOM 655 O O . TYR A 1 84 ? 22.472 4.894 -18.249 1.00 77.12 84 TYR A O 1
ATOM 663 N N . SER A 1 85 ? 23.938 6.592 -18.257 1.00 77.44 85 SER A N 1
ATOM 664 C CA . SER A 1 85 ? 24.020 6.766 -16.802 1.00 77.44 85 SER A CA 1
ATOM 665 C C . SER A 1 85 ? 23.355 8.058 -16.343 1.00 77.44 85 SER A C 1
ATOM 667 O O . SER A 1 85 ? 23.468 9.090 -16.995 1.00 77.44 85 SER A O 1
ATOM 669 N N . CYS A 1 86 ? 22.690 8.007 -15.195 1.00 81.06 86 CYS A N 1
ATOM 670 C CA . CYS A 1 86 ? 22.223 9.187 -14.482 1.00 81.06 86 CYS A CA 1
ATOM 671 C C . CYS A 1 86 ? 23.393 9.834 -13.737 1.00 81.06 86 CYS A C 1
ATOM 673 O O . CYS A 1 86 ? 24.049 9.153 -12.948 1.00 81.06 86 CYS A O 1
ATOM 675 N N . GLY A 1 87 ? 23.630 11.127 -13.976 1.00 72.94 87 GLY A N 1
ATOM 676 C CA . GLY A 1 87 ? 24.657 11.900 -13.271 1.00 72.94 87 GLY A CA 1
ATOM 677 C C . GLY A 1 87 ? 24.375 12.048 -11.774 1.00 72.94 87 GLY A C 1
ATOM 678 O O . GLY A 1 87 ? 25.300 11.958 -10.977 1.00 72.94 87 GLY A O 1
ATOM 679 N N . ASP A 1 88 ? 23.101 12.156 -11.386 1.00 71.12 88 ASP A N 1
ATOM 680 C CA . ASP A 1 88 ? 22.711 12.471 -10.003 1.00 71.12 88 ASP A CA 1
ATOM 681 C C . ASP A 1 88 ? 22.792 11.271 -9.050 1.00 71.12 88 ASP A C 1
ATOM 683 O O . ASP A 1 88 ? 23.024 11.428 -7.855 1.00 71.12 88 ASP A O 1
ATOM 687 N N . CYS A 1 89 ? 22.564 10.049 -9.548 1.00 77.38 89 CYS A N 1
ATOM 688 C CA . CYS A 1 89 ? 22.532 8.850 -8.699 1.00 77.38 89 CYS A CA 1
ATOM 689 C C . CYS A 1 89 ? 23.309 7.648 -9.244 1.00 77.38 89 CYS A C 1
ATOM 691 O O . CYS A 1 89 ? 23.208 6.547 -8.699 1.00 77.38 89 CYS A O 1
ATOM 693 N N . GLY A 1 90 ? 24.031 7.810 -10.355 1.00 73.38 90 GLY A N 1
ATOM 694 C CA . GLY A 1 90 ? 24.855 6.760 -10.960 1.00 73.38 90 GLY A CA 1
ATOM 695 C C . GLY A 1 90 ? 24.075 5.570 -11.536 1.00 73.38 90 GLY A C 1
ATOM 696 O O . GLY A 1 90 ? 24.677 4.616 -12.035 1.00 73.38 90 GLY A O 1
ATOM 697 N N . LYS A 1 91 ? 22.733 5.582 -11.498 1.00 77.19 91 LYS A N 1
ATOM 698 C CA . LYS A 1 91 ? 21.908 4.503 -12.060 1.00 77.19 91 LYS A CA 1
ATOM 699 C C . LYS A 1 91 ? 22.096 4.428 -13.566 1.00 77.19 91 LYS A C 1
ATOM 701 O O . LYS A 1 91 ? 22.076 5.437 -14.261 1.00 77.19 91 LYS A O 1
ATOM 706 N N . ARG A 1 92 ? 22.227 3.207 -14.081 1.00 82.19 92 ARG A N 1
ATOM 707 C CA . ARG A 1 92 ? 22.474 2.968 -15.506 1.00 82.19 92 ARG A CA 1
ATOM 708 C C . ARG A 1 92 ? 21.290 2.285 -16.188 1.00 82.19 92 ARG A C 1
ATOM 710 O O . ARG A 1 92 ? 20.721 1.330 -15.644 1.00 82.19 92 ARG A O 1
ATOM 717 N N . PHE A 1 93 ? 20.985 2.723 -17.406 1.00 83.94 93 PHE A N 1
ATOM 718 C CA . PHE A 1 93 ? 19.813 2.372 -18.204 1.00 83.94 93 PHE A CA 1
ATOM 719 C C . PHE A 1 93 ? 20.213 1.792 -19.561 1.00 83.94 93 PHE A C 1
ATOM 721 O O . PHE A 1 93 ? 21.284 2.066 -20.094 1.00 83.94 93 PHE A O 1
ATOM 728 N N . LYS A 1 94 ? 19.322 0.974 -20.134 1.00 80.81 94 LYS A N 1
ATOM 729 C CA . LYS A 1 94 ? 19.553 0.303 -21.426 1.00 80.81 94 LYS A CA 1
ATOM 730 C C . LYS A 1 94 ? 19.318 1.207 -22.638 1.00 80.81 94 LYS A C 1
ATOM 732 O O . LYS A 1 94 ? 19.702 0.852 -23.743 1.00 80.81 94 LYS A O 1
ATOM 737 N N . THR A 1 95 ? 18.588 2.301 -22.453 1.00 84.81 95 THR A N 1
ATOM 738 C CA . THR A 1 95 ? 18.112 3.175 -23.531 1.00 84.81 95 THR A CA 1
ATOM 739 C C . THR A 1 95 ? 18.040 4.605 -23.025 1.00 84.81 95 THR A C 1
ATOM 741 O O . THR A 1 95 ? 17.603 4.799 -21.887 1.00 84.81 95 THR A O 1
ATOM 744 N N . SER A 1 96 ? 18.342 5.578 -23.887 1.00 86.00 96 SER A N 1
ATOM 745 C CA . SER A 1 96 ? 18.229 7.008 -23.572 1.00 86.00 96 SER A CA 1
ATOM 746 C C . SER A 1 96 ? 16.845 7.372 -23.015 1.00 86.00 96 SER A C 1
ATOM 748 O O . SER A 1 96 ? 16.756 7.892 -21.913 1.00 86.00 96 SER A O 1
ATOM 750 N N . ASN A 1 97 ? 15.751 6.934 -23.656 1.00 89.50 97 ASN A N 1
ATOM 751 C CA . ASN A 1 97 ? 14.387 7.217 -23.180 1.00 89.50 97 ASN A CA 1
ATOM 752 C C . ASN A 1 97 ? 14.102 6.725 -21.743 1.00 89.50 97 ASN A C 1
ATOM 754 O O . ASN A 1 97 ? 13.346 7.343 -20.995 1.00 89.50 97 ASN A O 1
ATOM 758 N N . ALA A 1 98 ? 14.716 5.609 -21.336 1.00 89.88 98 ALA A N 1
ATOM 759 C CA . ALA A 1 98 ? 14.581 5.098 -19.972 1.00 89.88 98 ALA A CA 1
ATOM 760 C C . ALA A 1 98 ? 15.369 5.949 -18.968 1.00 89.88 98 ALA A C 1
ATOM 762 O O . ALA A 1 98 ? 14.892 6.141 -17.853 1.00 89.88 98 ALA A O 1
ATOM 763 N N . LEU A 1 99 ? 16.530 6.482 -19.370 1.00 88.06 99 LEU A N 1
ATOM 764 C CA . LEU A 1 99 ? 17.249 7.488 -18.593 1.00 88.06 99 LEU A CA 1
ATOM 765 C C . LEU A 1 99 ? 16.427 8.782 -18.509 1.00 88.06 99 LEU A C 1
ATOM 767 O O . LEU A 1 99 ? 16.167 9.233 -17.404 1.00 88.06 99 LEU A O 1
ATOM 771 N N . THR A 1 100 ? 15.920 9.320 -19.622 1.00 90.69 100 THR A N 1
ATOM 772 C CA . THR A 1 100 ? 15.062 10.522 -19.639 1.00 90.69 100 THR A CA 1
ATOM 773 C C . THR A 1 100 ? 13.853 10.372 -18.719 1.00 90.69 100 THR A C 1
ATOM 775 O O . THR A 1 100 ? 13.575 11.233 -17.891 1.00 90.69 100 THR A O 1
ATOM 778 N N . THR A 1 101 ? 13.158 9.237 -18.803 1.00 93.31 101 THR A N 1
ATOM 779 C CA . THR A 1 101 ? 12.027 8.941 -17.914 1.00 93.31 101 THR A CA 1
ATOM 780 C C . THR A 1 101 ? 12.467 8.842 -16.453 1.00 93.31 101 THR A C 1
ATOM 782 O O . THR A 1 101 ? 11.726 9.238 -15.556 1.00 93.31 101 THR A O 1
ATOM 785 N N . HIS A 1 102 ? 13.661 8.308 -16.191 1.00 90.75 102 HIS A N 1
ATOM 786 C CA . HIS A 1 102 ? 14.215 8.231 -14.846 1.00 90.75 102 HIS A CA 1
ATOM 787 C C . HIS A 1 102 ? 14.611 9.596 -14.278 1.00 90.75 102 HIS A C 1
ATOM 789 O O . HIS A 1 102 ? 14.387 9.805 -13.089 1.00 90.75 102 HIS A O 1
ATOM 795 N N . LEU A 1 103 ? 15.140 10.518 -15.087 1.00 87.12 103 LEU A N 1
ATOM 796 C CA . LEU A 1 103 ? 15.514 11.864 -14.635 1.00 87.12 103 LEU A CA 1
ATOM 797 C C . LEU A 1 103 ? 14.328 12.613 -14.008 1.00 87.12 103 LEU A C 1
ATOM 799 O O . LEU A 1 103 ? 14.517 13.375 -13.066 1.00 87.12 103 LEU A O 1
ATOM 803 N N . ARG A 1 104 ? 13.091 12.283 -14.407 1.00 93.38 104 ARG A N 1
ATOM 804 C CA . ARG A 1 104 ? 11.860 12.789 -13.770 1.00 93.38 104 ARG A CA 1
ATOM 805 C C . ARG A 1 104 ? 11.734 12.454 -12.282 1.00 93.38 104 ARG A C 1
ATOM 807 O O . ARG A 1 104 ? 10.977 13.099 -11.569 1.00 93.38 104 ARG A O 1
ATOM 814 N N . VAL A 1 105 ? 12.449 11.440 -11.793 1.00 90.56 105 VAL A N 1
ATOM 815 C CA . VAL A 1 105 ? 12.520 11.129 -10.355 1.00 90.56 105 VAL A CA 1
ATOM 816 C C . VAL A 1 105 ? 13.305 12.201 -9.598 1.00 90.56 105 VAL A C 1
ATOM 818 O O . VAL A 1 105 ? 12.977 12.470 -8.448 1.00 90.56 105 VAL A O 1
ATOM 821 N N . HIS A 1 106 ? 14.309 12.807 -10.236 1.00 87.38 106 HIS A N 1
ATOM 822 C CA . HIS A 1 106 ? 15.122 13.875 -9.655 1.00 87.38 106 HIS A CA 1
ATOM 823 C C . HIS A 1 106 ? 14.451 15.238 -9.808 1.00 87.38 106 HIS A C 1
ATOM 825 O O . HIS A 1 106 ? 14.375 15.990 -8.844 1.00 87.38 106 HIS A O 1
ATOM 831 N N . THR A 1 107 ? 13.897 1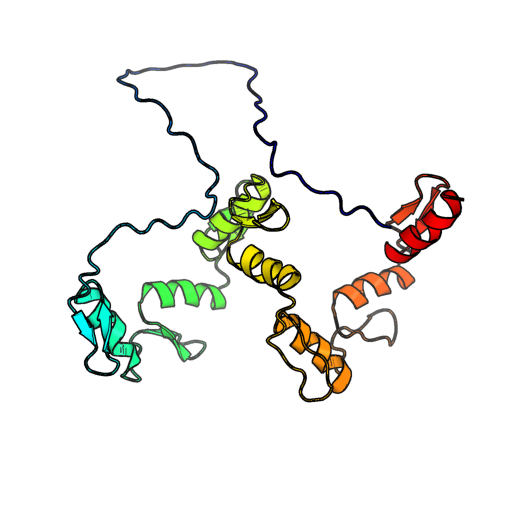5.529 -10.988 1.00 89.06 107 THR A N 1
ATOM 832 C CA . THR A 1 107 ? 13.226 16.814 -11.248 1.00 89.06 107 THR A CA 1
ATOM 833 C C . THR A 1 107 ? 11.821 16.894 -10.651 1.00 89.06 107 THR A C 1
ATOM 835 O O . THR A 1 107 ? 11.269 17.979 -10.507 1.00 89.06 107 THR A O 1
ATOM 838 N N . GLY A 1 108 ? 11.208 15.754 -10.322 1.00 90.12 108 GLY A N 1
ATOM 839 C CA . GLY A 1 108 ? 9.823 15.688 -9.856 1.00 90.12 108 GLY A CA 1
ATOM 840 C C . GLY A 1 108 ? 8.780 15.890 -10.961 1.00 90.12 108 GLY A C 1
ATOM 841 O O . GLY A 1 108 ? 7.584 15.900 -10.663 1.00 90.12 108 GLY A O 1
ATOM 842 N N . GLU A 1 109 ? 9.200 16.009 -12.225 1.00 92.88 109 GLU A N 1
ATOM 843 C CA . GLU A 1 109 ? 8.306 16.217 -13.362 1.00 92.88 109 GLU A CA 1
ATOM 844 C C . GLU A 1 109 ? 7.260 15.105 -13.495 1.00 92.88 109 GLU A C 1
ATOM 846 O O . GLU A 1 109 ? 7.554 13.902 -13.543 1.00 92.88 109 GLU A O 1
ATOM 851 N N . LYS A 1 110 ? 6.003 15.526 -13.635 1.00 95.00 110 LYS A N 1
ATOM 852 C CA . LYS A 1 110 ? 4.851 14.642 -13.809 1.00 95.00 110 LYS A CA 1
ATOM 853 C C . LYS A 1 110 ? 3.990 15.120 -14.982 1.00 95.00 110 LYS A C 1
ATOM 855 O O . LYS A 1 110 ? 2.935 15.700 -14.750 1.00 95.00 110 LYS A O 1
ATOM 860 N N . PRO A 1 111 ? 4.424 14.892 -16.236 1.00 95.38 111 PRO A N 1
ATOM 861 C CA . PRO A 1 111 ? 3.767 15.478 -17.408 1.00 95.38 111 PRO A CA 1
ATOM 862 C C . PRO A 1 111 ? 2.360 14.933 -17.688 1.00 95.38 111 PRO A C 1
ATOM 864 O O . PRO A 1 111 ? 1.610 15.530 -18.449 1.00 95.38 111 PRO A O 1
ATOM 867 N N . TYR A 1 112 ? 2.004 13.779 -17.119 1.00 97.19 112 TYR A N 1
ATOM 868 C CA . TYR A 1 112 ? 0.758 13.087 -17.441 1.00 97.19 112 TYR A CA 1
ATOM 869 C C . TYR A 1 112 ? -0.283 13.353 -16.362 1.00 97.19 112 TYR A C 1
ATOM 871 O O . TYR A 1 112 ? -0.197 12.778 -15.279 1.00 97.19 112 TYR A O 1
ATOM 879 N N . VAL A 1 113 ? -1.259 14.206 -16.652 1.00 96.94 113 VAL A N 1
ATOM 880 C CA . VAL A 1 113 ? -2.292 14.624 -15.696 1.00 96.94 113 VAL A CA 1
ATOM 881 C C . VAL A 1 113 ? -3.577 13.830 -15.918 1.00 96.94 113 VAL A C 1
ATOM 883 O O . VAL A 1 113 ? -4.003 13.619 -17.050 1.00 96.94 113 VAL A O 1
ATOM 886 N N . CYS A 1 114 ? -4.188 13.369 -14.832 1.00 96.88 114 CYS A N 1
ATOM 887 C CA . CYS A 1 114 ? -5.503 12.748 -14.856 1.00 96.88 114 CYS A CA 1
ATOM 888 C C . CYS A 1 114 ? -6.590 13.817 -14.970 1.00 96.88 114 CYS A C 1
ATOM 890 O O . CYS A 1 114 ? -6.678 14.683 -14.101 1.00 96.88 114 CYS A O 1
ATOM 892 N N . SER A 1 115 ? -7.431 13.727 -16.000 1.00 95.81 115 SER A N 1
ATOM 893 C CA . SER A 1 115 ? -8.566 14.634 -16.217 1.00 95.81 115 SER A CA 1
ATOM 894 C C . SER A 1 115 ? -9.573 14.611 -15.069 1.00 95.81 115 SER A C 1
ATOM 896 O O . SER A 1 115 ? -10.122 15.647 -14.719 1.00 95.81 115 SER A O 1
ATOM 898 N N . ASP A 1 116 ? -9.781 13.445 -14.456 1.00 94.31 116 ASP A N 1
ATOM 899 C CA . ASP A 1 116 ? -10.908 13.236 -13.539 1.00 94.31 116 ASP A CA 1
ATOM 900 C C . ASP A 1 116 ? -10.603 13.705 -12.108 1.00 94.31 116 ASP A C 1
ATOM 902 O O . ASP A 1 116 ? -11.509 14.012 -11.340 1.00 94.31 116 ASP A O 1
ATOM 906 N N . CYS A 1 117 ? -9.325 13.744 -11.715 1.00 95.56 117 CYS A N 1
ATOM 907 C CA . CYS A 1 117 ? -8.922 14.109 -10.350 1.00 95.56 117 CYS A CA 1
ATOM 908 C C . CYS A 1 117 ? -7.713 15.050 -10.266 1.00 95.56 117 CYS A C 1
ATOM 910 O O . CYS A 1 117 ? -7.213 15.306 -9.171 1.00 95.56 117 CYS A O 1
ATOM 912 N N . GLY A 1 118 ? -7.182 15.508 -11.402 1.00 94.44 118 GLY A N 1
ATOM 913 C CA . GLY A 1 118 ? -6.022 16.401 -11.465 1.00 94.44 118 GLY A CA 1
ATOM 914 C C . GLY A 1 118 ? -4.693 15.776 -11.022 1.00 94.44 118 GLY A C 1
ATOM 915 O O . GLY A 1 118 ? -3.671 16.456 -11.013 1.00 94.44 118 GLY A O 1
ATOM 916 N N . MET A 1 119 ? -4.661 14.490 -10.648 1.00 95.00 119 MET A N 1
ATOM 917 C CA . MET A 1 119 ? -3.423 13.835 -10.218 1.00 95.00 119 MET A CA 1
ATOM 918 C C . MET A 1 119 ? -2.443 13.664 -11.378 1.00 95.00 119 MET A C 1
ATOM 920 O O . MET A 1 119 ? -2.787 13.094 -12.413 1.00 95.00 119 MET A O 1
ATOM 924 N N . SER A 1 120 ? -1.192 14.067 -11.159 1.00 95.62 120 SER A N 1
ATOM 925 C CA . SER A 1 120 ? -0.134 13.981 -12.168 1.00 95.62 120 SER A CA 1
ATOM 926 C C . SER A 1 120 ? 0.814 12.796 -11.949 1.00 95.62 120 SER A C 1
ATOM 928 O O . SER A 1 120 ? 1.175 12.444 -10.821 1.00 95.62 120 SER A O 1
ATOM 930 N N . PHE A 1 121 ? 1.286 12.208 -13.048 1.00 96.00 121 PHE A N 1
ATOM 931 C CA . PHE A 1 121 ? 2.159 11.038 -13.098 1.00 96.00 121 PHE A CA 1
ATOM 932 C C . PHE A 1 121 ? 3.383 11.293 -13.981 1.00 96.00 121 PHE A C 1
ATOM 934 O O . PHE A 1 121 ? 3.334 12.033 -14.960 1.00 96.00 121 PHE A O 1
ATOM 941 N N . SER A 1 122 ? 4.498 10.634 -13.662 1.00 94.69 122 SER A N 1
ATOM 942 C CA . SER A 1 122 ? 5.748 10.736 -14.430 1.00 94.69 122 SER A CA 1
ATOM 943 C C . SER A 1 122 ? 5.766 9.869 -15.693 1.00 94.69 122 SER A C 1
ATOM 945 O O . SER A 1 122 ? 6.659 10.023 -16.528 1.00 94.69 122 SER A O 1
ATOM 947 N N . GLN A 1 123 ? 4.799 8.956 -15.851 1.00 95.06 123 GLN A N 1
ATOM 948 C CA . GLN A 1 123 ? 4.691 8.034 -16.985 1.00 95.06 123 GLN A CA 1
ATOM 949 C C . GLN A 1 123 ? 3.230 7.819 -17.402 1.00 95.06 123 GLN A C 1
ATOM 951 O O . GLN A 1 123 ? 2.374 7.590 -16.545 1.00 95.06 123 GLN A O 1
ATOM 956 N N . ASP A 1 124 ? 2.984 7.779 -18.716 1.00 94.56 124 ASP A N 1
ATOM 957 C CA . ASP A 1 124 ? 1.676 7.503 -19.335 1.00 94.56 124 ASP A CA 1
ATOM 958 C C . ASP A 1 124 ? 1.066 6.177 -18.860 1.00 94.56 124 ASP A C 1
ATOM 960 O O . ASP A 1 124 ? -0.082 6.127 -18.428 1.00 94.56 124 ASP A O 1
ATOM 964 N N . GLY A 1 125 ? 1.851 5.094 -18.852 1.00 92.31 125 GLY A N 1
ATOM 965 C CA . GLY A 1 125 ? 1.358 3.783 -18.419 1.00 92.31 125 GLY A CA 1
ATOM 966 C C . GLY A 1 125 ? 0.859 3.776 -16.967 1.00 92.31 125 GLY A C 1
ATOM 967 O O . GLY A 1 125 ? -0.080 3.049 -16.635 1.00 92.31 125 GLY A O 1
ATOM 968 N N . THR A 1 126 ? 1.444 4.615 -16.106 1.00 93.56 126 THR A N 1
ATOM 969 C CA . THR A 1 126 ? 0.994 4.785 -14.719 1.00 93.56 126 THR A CA 1
ATOM 970 C C . THR A 1 126 ? -0.320 5.556 -14.657 1.00 93.56 126 THR A C 1
ATOM 972 O O . THR A 1 126 ? -1.205 5.136 -13.912 1.00 93.56 126 THR A O 1
ATOM 975 N N . LEU A 1 127 ? -0.476 6.613 -15.466 1.00 95.38 127 LEU A N 1
ATOM 976 C CA . LEU A 1 127 ? -1.737 7.347 -15.609 1.00 95.38 127 LEU A CA 1
ATOM 977 C C . LEU A 1 127 ? -2.854 6.427 -16.125 1.00 95.38 127 LEU A C 1
ATOM 979 O O . LEU A 1 127 ? -3.886 6.303 -15.472 1.00 95.38 127 LEU A O 1
ATOM 983 N N . LYS A 1 128 ? -2.628 5.686 -17.216 1.00 92.56 128 LYS A N 1
ATOM 984 C CA . LYS A 1 128 ? -3.597 4.706 -17.746 1.00 92.56 128 LYS A CA 1
ATOM 985 C C . LYS A 1 128 ? -3.978 3.651 -16.712 1.00 92.56 128 LYS A C 1
ATOM 987 O O . LYS A 1 128 ? -5.132 3.255 -16.579 1.00 92.56 128 LYS A O 1
ATOM 992 N N . GLY A 1 129 ? -2.999 3.182 -15.938 1.00 91.25 129 GLY A N 1
ATOM 993 C CA . GLY A 1 129 ? -3.235 2.263 -14.827 1.00 91.25 129 GLY A CA 1
ATOM 994 C C . GLY A 1 129 ? -3.953 2.892 -13.627 1.00 91.25 129 GLY A C 1
ATOM 995 O O . GLY A 1 129 ? -4.465 2.145 -12.791 1.00 91.25 129 GLY A O 1
ATOM 996 N N . HIS A 1 130 ? -3.952 4.218 -13.501 1.00 93.25 130 HIS A N 1
ATOM 997 C CA . HIS A 1 130 ? -4.684 4.982 -12.492 1.00 93.25 130 HIS A CA 1
ATOM 998 C C . HIS A 1 130 ? -6.124 5.275 -12.937 1.00 93.25 130 HIS A C 1
ATOM 1000 O O . HIS A 1 130 ? -7.028 5.073 -12.138 1.00 93.25 130 HIS A O 1
ATOM 1006 N N . GLN A 1 131 ? -6.360 5.622 -14.205 1.00 93.06 131 GLN A N 1
ATOM 1007 C CA . GLN A 1 131 ? -7.702 5.878 -14.765 1.00 93.06 131 GLN A CA 1
ATOM 1008 C C . GLN A 1 131 ? -8.671 4.691 -14.603 1.00 93.06 131 GLN A C 1
ATOM 1010 O O . GLN A 1 131 ? -9.886 4.858 -14.529 1.00 93.06 131 GLN A O 1
ATOM 1015 N N . LYS A 1 132 ? -8.143 3.469 -14.460 1.00 91.75 132 LYS A N 1
ATOM 1016 C CA . LYS A 1 132 ? -8.932 2.273 -14.110 1.00 91.75 132 LYS A CA 1
ATOM 1017 C C . LYS A 1 132 ? -9.648 2.366 -12.758 1.00 91.75 132 LYS A C 1
ATOM 1019 O O . LYS A 1 132 ? -10.550 1.581 -12.501 1.00 91.75 132 LYS A O 1
ATOM 1024 N N . ILE A 1 133 ? -9.215 3.269 -11.880 1.00 90.44 133 ILE A N 1
ATOM 1025 C CA . ILE A 1 133 ? -9.863 3.526 -10.590 1.00 90.44 133 ILE A CA 1
ATOM 1026 C C . ILE A 1 133 ? -11.164 4.303 -10.809 1.00 90.44 133 ILE A C 1
ATOM 1028 O O . ILE A 1 133 ? -12.173 3.937 -10.222 1.00 90.44 133 ILE A O 1
ATOM 1032 N N . HIS A 1 134 ? -11.150 5.310 -11.687 1.00 91.25 134 HIS A N 1
ATOM 1033 C CA . HIS A 1 134 ? -12.318 6.152 -11.980 1.00 91.25 134 HIS A CA 1
ATOM 1034 C C . HIS A 1 134 ? -13.362 5.415 -12.807 1.00 91.25 134 HIS A C 1
ATOM 1036 O O . HIS A 1 134 ? -14.547 5.459 -12.510 1.00 91.25 134 HIS A O 1
ATOM 1042 N N . THR A 1 135 ? -12.906 4.660 -13.802 1.00 90.75 135 THR A N 1
ATOM 1043 C CA . THR A 1 135 ? -13.788 3.858 -14.664 1.00 90.75 135 THR A CA 1
ATOM 1044 C C . THR A 1 135 ? -14.313 2.588 -13.990 1.00 90.75 135 THR A C 1
ATOM 1046 O O . THR A 1 135 ? -15.168 1.911 -14.547 1.00 90.75 135 THR A O 1
ATOM 1049 N N . GLY A 1 136 ? -13.760 2.193 -12.837 1.00 88.94 136 GLY A N 1
ATOM 1050 C CA . GLY A 1 136 ? -14.098 0.928 -12.174 1.00 88.94 136 GLY A CA 1
ATOM 1051 C C . GLY A 1 136 ? -13.670 -0.335 -12.938 1.00 88.94 136 GLY A C 1
ATOM 1052 O O . GLY A 1 136 ? -13.936 -1.447 -12.480 1.00 88.94 136 GLY A O 1
ATOM 1053 N N . VAL A 1 137 ? -12.971 -0.207 -14.073 1.00 91.00 137 VAL A N 1
ATOM 1054 C CA . VAL A 1 137 ? -12.615 -1.338 -14.942 1.00 91.00 137 VAL A CA 1
ATOM 1055 C C . VAL A 1 137 ? -11.615 -2.271 -14.250 1.00 91.00 137 VAL A C 1
ATOM 1057 O O . VAL A 1 137 ? -10.461 -1.924 -13.961 1.00 91.00 137 VAL A O 1
ATOM 1060 N N . ARG A 1 138 ? -12.046 -3.517 -14.029 1.00 91.00 138 ARG A N 1
ATOM 1061 C CA . ARG A 1 138 ? -11.286 -4.574 -13.342 1.00 91.00 138 ARG A CA 1
ATOM 1062 C C . ARG A 1 138 ? -11.128 -5.802 -14.254 1.00 91.00 138 ARG A C 1
ATOM 1064 O O . ARG A 1 138 ? -11.792 -6.806 -14.044 1.00 91.00 138 ARG A O 1
ATOM 1071 N N . PRO A 1 139 ? -10.229 -5.768 -15.255 1.00 91.50 139 PRO A N 1
ATOM 1072 C CA . PRO A 1 139 ? -10.188 -6.780 -16.315 1.00 91.50 139 PRO A CA 1
ATOM 1073 C C . PRO A 1 139 ? -9.562 -8.115 -15.879 1.00 91.50 139 PRO A C 1
ATOM 1075 O O . PRO A 1 139 ? -9.441 -9.031 -16.685 1.00 91.50 139 PRO A O 1
ATOM 1078 N N . TYR A 1 140 ? -9.092 -8.227 -14.634 1.00 93.69 140 TYR A N 1
ATOM 1079 C CA . TYR A 1 140 ? -8.402 -9.414 -14.138 1.00 93.69 140 TYR A CA 1
ATOM 1080 C C . TYR A 1 140 ? -9.233 -10.104 -13.059 1.00 93.69 140 TYR A C 1
ATOM 1082 O O . TYR A 1 140 ? -9.206 -9.674 -11.908 1.00 93.69 140 TYR A O 1
ATOM 1090 N N . CYS A 1 141 ? -9.919 -11.189 -13.406 1.00 94.25 141 CYS A N 1
ATOM 1091 C CA . CYS A 1 141 ? -10.774 -11.927 -12.475 1.00 94.25 141 CYS A CA 1
ATOM 1092 C C . CYS A 1 141 ? -10.050 -13.117 -11.836 1.00 94.25 141 CYS A C 1
ATOM 1094 O O . CYS A 1 141 ? -9.262 -13.813 -12.477 1.00 94.25 141 CYS A O 1
ATOM 1096 N N . CYS A 1 142 ? -10.327 -13.357 -10.557 1.00 93.69 142 CYS A N 1
ATOM 1097 C CA . CYS A 1 142 ? -9.921 -14.569 -9.864 1.00 93.69 142 CYS A CA 1
ATOM 1098 C C . CYS A 1 142 ? -10.863 -15.718 -10.233 1.00 93.69 142 CYS A C 1
ATOM 1100 O O . CYS A 1 142 ? -12.079 -15.592 -10.099 1.00 93.69 142 CYS A O 1
ATOM 1102 N N . SER A 1 143 ? -10.306 -16.849 -10.667 1.00 92.75 143 SER A N 1
ATOM 1103 C CA . SER A 1 143 ? -11.070 -18.067 -10.957 1.00 92.75 143 SER A CA 1
ATOM 1104 C C . SER A 1 143 ? -11.787 -18.615 -9.725 1.00 92.75 143 SER A C 1
ATOM 1106 O O . SER A 1 143 ? -12.913 -19.091 -9.849 1.00 92.75 143 SER A O 1
ATOM 1108 N N . ASP A 1 144 ? -11.154 -18.491 -8.557 1.00 92.44 144 ASP A N 1
ATOM 1109 C CA . ASP A 1 144 ? -11.514 -19.237 -7.347 1.00 92.44 144 ASP A CA 1
ATOM 1110 C C . ASP A 1 144 ? -12.596 -18.528 -6.519 1.00 92.44 144 ASP A C 1
ATOM 1112 O O . ASP A 1 144 ? -13.383 -19.177 -5.838 1.00 92.44 144 ASP A O 1
ATOM 1116 N N . CYS A 1 145 ? -12.666 -17.194 -6.582 1.00 92.94 145 CYS A N 1
ATOM 1117 C CA . CYS A 1 145 ? -13.654 -16.406 -5.832 1.00 92.94 145 CYS A CA 1
ATOM 1118 C C . CYS A 1 145 ? -14.354 -15.311 -6.648 1.00 92.94 145 CYS A C 1
ATOM 1120 O O . CYS A 1 145 ? -15.038 -14.467 -6.074 1.00 92.94 145 CYS A O 1
ATOM 1122 N N . LYS A 1 146 ? -14.153 -15.288 -7.974 1.00 90.81 146 LYS A N 1
ATOM 1123 C CA . LYS A 1 146 ? -14.729 -14.317 -8.928 1.00 90.81 146 LYS A CA 1
ATOM 1124 C C . LYS A 1 146 ? -14.411 -12.840 -8.658 1.00 90.81 146 LYS A C 1
ATOM 1126 O O . LYS A 1 146 ? -14.812 -11.989 -9.444 1.00 90.81 146 LYS A O 1
ATOM 1131 N N . MET A 1 147 ? -13.608 -12.524 -7.638 1.00 91.44 147 MET A N 1
ATOM 1132 C CA . MET A 1 147 ? -13.144 -11.161 -7.387 1.00 91.44 147 MET A CA 1
ATOM 1133 C C . MET A 1 147 ? -12.327 -10.628 -8.566 1.00 91.44 147 MET A C 1
ATOM 1135 O O . MET A 1 147 ? -11.377 -11.267 -9.026 1.00 91.44 147 MET A O 1
ATOM 1139 N N . ALA A 1 148 ? -12.659 -9.420 -9.009 1.00 92.75 148 ALA A N 1
ATOM 1140 C CA . ALA A 1 148 ? -11.980 -8.745 -10.105 1.00 92.75 148 ALA A CA 1
ATOM 1141 C C . ALA A 1 148 ? -10.903 -7.763 -9.607 1.00 92.75 148 ALA A C 1
ATOM 1143 O O . ALA A 1 148 ? -10.976 -7.220 -8.505 1.00 92.75 148 ALA A O 1
ATOM 1144 N N . PHE A 1 149 ? -9.885 -7.480 -10.416 1.00 92.25 149 PHE A N 1
ATOM 1145 C CA . PHE A 1 149 ? -8.791 -6.562 -10.091 1.00 92.25 149 PHE A CA 1
ATOM 1146 C C . PHE A 1 149 ? -8.442 -5.680 -11.290 1.00 92.25 149 PHE A C 1
ATOM 1148 O O . PHE A 1 149 ? -8.463 -6.119 -12.436 1.00 92.25 149 PHE A O 1
ATOM 1155 N N . SER A 1 150 ? -8.040 -4.433 -11.030 1.00 91.19 150 SER A N 1
ATOM 1156 C CA . SER A 1 150 ? -7.611 -3.478 -12.067 1.00 91.19 150 SER A CA 1
ATOM 1157 C C . SER A 1 150 ? -6.206 -3.765 -12.619 1.00 91.19 150 SER A C 1
ATOM 1159 O O . SER A 1 150 ? -5.838 -3.300 -13.704 1.00 91.19 150 SER A O 1
ATOM 1161 N N . ARG A 1 151 ? -5.401 -4.554 -11.890 1.00 90.38 151 ARG A N 1
ATOM 1162 C CA . ARG A 1 151 ? -4.011 -4.893 -12.234 1.00 90.38 151 ARG A CA 1
ATOM 1163 C C . ARG A 1 151 ? -3.724 -6.380 -12.030 1.00 90.38 151 ARG A C 1
ATOM 1165 O O . ARG A 1 151 ? -4.023 -6.937 -10.974 1.00 90.38 151 ARG A O 1
ATOM 1172 N N . ARG A 1 152 ? -3.018 -6.986 -12.991 1.00 91.94 152 ARG A N 1
ATOM 1173 C CA . ARG A 1 152 ? -2.607 -8.400 -12.955 1.00 91.94 152 ARG A CA 1
ATOM 1174 C C . ARG A 1 152 ? -1.756 -8.750 -11.733 1.00 91.94 152 ARG A C 1
ATOM 1176 O O . ARG A 1 152 ? -1.966 -9.788 -11.119 1.00 91.94 152 ARG A O 1
ATOM 1183 N N . GLY A 1 153 ? -0.821 -7.878 -11.348 1.00 91.69 153 GLY A N 1
ATOM 1184 C CA . GLY A 1 153 ? 0.016 -8.098 -10.161 1.00 91.69 153 GLY A CA 1
ATOM 1185 C C . GLY A 1 153 ? -0.796 -8.179 -8.863 1.00 91.69 153 GLY A C 1
ATOM 1186 O O . GLY A 1 153 ? -0.474 -8.974 -7.982 1.00 91.69 153 GLY A O 1
ATOM 1187 N N . THR A 1 154 ? -1.886 -7.410 -8.763 1.00 93.06 154 THR A N 1
ATOM 1188 C CA . THR A 1 154 ? -2.800 -7.459 -7.615 1.00 93.06 154 THR A CA 1
ATOM 1189 C C . THR A 1 154 ? -3.563 -8.778 -7.579 1.00 93.06 154 THR A C 1
ATOM 1191 O O . THR A 1 154 ? -3.604 -9.402 -6.523 1.00 93.06 154 THR A O 1
ATOM 1194 N N . LEU A 1 155 ? -4.072 -9.246 -8.727 1.00 95.38 155 LEU A N 1
ATOM 1195 C CA . LEU A 1 155 ? -4.681 -10.575 -8.841 1.00 95.38 155 LEU A CA 1
ATOM 1196 C C . LEU A 1 15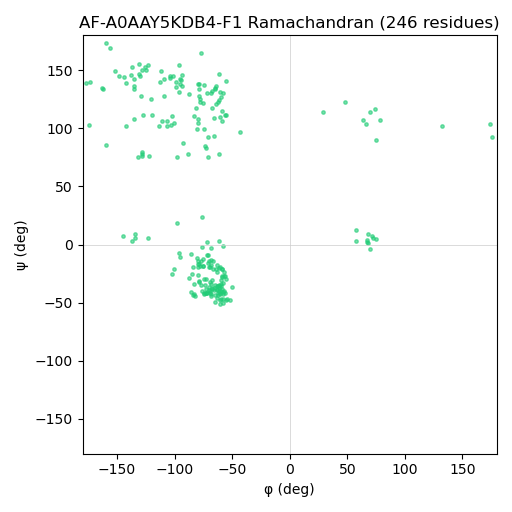5 ? -3.693 -11.678 -8.430 1.00 95.38 155 LEU A C 1
ATOM 1198 O O . LEU A 1 155 ? -4.038 -12.541 -7.631 1.00 95.38 155 LEU A O 1
ATOM 1202 N N . ASN A 1 156 ? -2.448 -11.634 -8.913 1.00 94.31 156 ASN A N 1
ATOM 1203 C CA . ASN A 1 156 ? -1.445 -12.643 -8.560 1.00 94.31 156 ASN A CA 1
ATOM 1204 C C . ASN A 1 156 ? -1.167 -12.681 -7.049 1.00 94.31 156 ASN A C 1
ATOM 1206 O O . ASN A 1 156 ? -1.101 -13.746 -6.445 1.00 94.31 156 ASN A O 1
ATOM 1210 N N . ASN A 1 157 ? -1.062 -11.511 -6.415 1.00 94.12 157 ASN A N 1
ATOM 1211 C CA . ASN A 1 157 ? -0.908 -11.418 -4.964 1.00 94.12 157 ASN A CA 1
ATOM 1212 C C . ASN A 1 157 ? -2.156 -11.867 -4.195 1.00 94.12 157 ASN A C 1
ATOM 1214 O O . ASN A 1 157 ? -2.030 -12.318 -3.059 1.00 94.12 157 ASN A O 1
ATOM 1218 N N . HIS A 1 158 ? -3.344 -11.698 -4.769 1.00 94.94 158 HIS A N 1
ATOM 1219 C CA . HIS A 1 158 ? -4.592 -12.175 -4.189 1.00 94.94 158 HIS A CA 1
ATOM 1220 C C . HIS A 1 158 ? -4.701 -13.703 -4.265 1.00 94.94 158 HIS A C 1
ATOM 1222 O O . HIS A 1 158 ? -5.042 -14.318 -3.263 1.00 94.94 158 HIS A O 1
ATOM 1228 N N . ARG A 1 159 ? -4.311 -14.329 -5.385 1.00 94.75 159 ARG A N 1
ATOM 1229 C CA . ARG A 1 159 ? -4.330 -15.797 -5.546 1.00 94.75 159 ARG A CA 1
ATOM 1230 C C . ARG A 1 159 ? -3.548 -16.544 -4.464 1.00 94.75 159 ARG A C 1
ATOM 1232 O O . ARG A 1 159 ? -3.945 -17.635 -4.078 1.00 94.75 159 ARG A O 1
ATOM 1239 N N . LYS A 1 160 ? -2.500 -15.929 -3.906 1.00 94.75 160 LYS A N 1
ATOM 1240 C CA . LYS A 1 160 ? -1.744 -16.479 -2.766 1.00 94.75 160 LYS A CA 1
ATOM 1241 C C . LYS A 1 160 ? -2.595 -16.733 -1.517 1.00 94.75 160 LYS A C 1
ATOM 1243 O O . LYS A 1 160 ? -2.199 -17.507 -0.656 1.00 94.75 160 LYS A O 1
ATOM 1248 N N . ILE A 1 161 ? -3.750 -16.076 -1.397 1.00 94.44 161 ILE A N 1
ATOM 1249 C CA . ILE A 1 161 ? -4.713 -16.322 -0.318 1.00 94.44 161 ILE A CA 1
ATOM 1250 C C . ILE A 1 161 ? -5.378 -17.690 -0.503 1.00 94.44 161 ILE A C 1
ATOM 1252 O O . ILE A 1 161 ? -5.566 -18.396 0.480 1.00 94.44 161 ILE A O 1
ATOM 1256 N N . HIS A 1 162 ? -5.689 -18.077 -1.744 1.00 94.12 162 HIS A N 1
ATOM 1257 C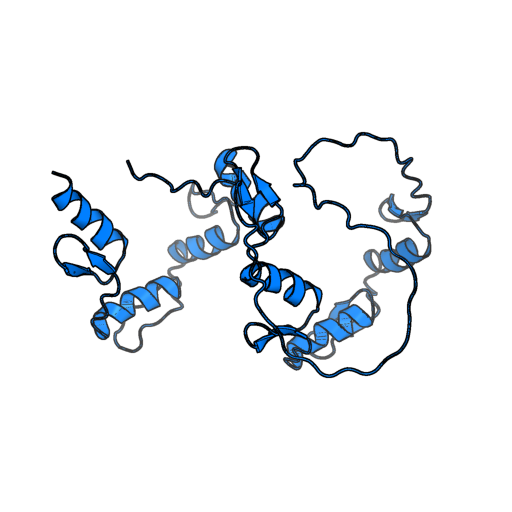 CA . HIS A 1 162 ? -6.287 -19.377 -2.054 1.00 94.12 162 HIS A CA 1
ATOM 1258 C C . HIS A 1 162 ? -5.272 -20.512 -1.956 1.00 94.12 162 HIS A C 1
ATOM 1260 O O . HIS A 1 162 ? -5.578 -21.560 -1.402 1.00 94.12 162 HIS A O 1
ATOM 1266 N N . THR A 1 163 ? -4.049 -20.295 -2.442 1.00 94.06 163 THR A N 1
ATOM 1267 C CA . THR A 1 163 ? -2.998 -21.323 -2.397 1.00 94.06 163 THR A CA 1
ATOM 1268 C C . THR A 1 163 ? -2.335 -21.453 -1.027 1.00 94.06 163 THR A C 1
ATOM 1270 O O . THR A 1 163 ? -1.627 -22.423 -0.781 1.00 94.06 163 THR A O 1
ATOM 1273 N N . GLY A 1 164 ? -2.498 -20.461 -0.146 1.00 94.12 164 GLY A N 1
ATOM 1274 C CA . GLY A 1 164 ? -1.772 -20.387 1.122 1.00 94.12 164 GLY A CA 1
ATOM 1275 C C . GLY A 1 164 ? -0.268 -20.127 0.967 1.00 94.12 164 GLY A C 1
ATOM 1276 O O . GLY A 1 164 ? 0.460 -20.189 1.956 1.00 94.12 164 GLY A O 1
ATOM 1277 N N . GLU A 1 165 ? 0.210 -19.819 -0.243 1.00 95.50 165 GLU A N 1
ATOM 1278 C CA . GLU A 1 165 ? 1.630 -19.640 -0.545 1.00 95.50 165 GLU A CA 1
ATOM 1279 C C . GLU A 1 165 ? 2.226 -18.463 0.245 1.00 95.50 165 GLU A C 1
ATOM 1281 O O . GLU A 1 165 ? 1.798 -17.304 0.129 1.00 95.50 165 GLU A O 1
ATOM 1286 N N . LYS A 1 166 ? 3.268 -18.756 1.029 1.00 96.19 166 LYS A N 1
ATOM 1287 C CA . LYS A 1 166 ? 3.993 -17.780 1.849 1.00 96.19 166 LYS A CA 1
ATOM 1288 C C . LYS A 1 166 ? 5.506 -17.860 1.599 1.00 96.19 166 LYS A C 1
ATOM 1290 O O . LYS A 1 166 ? 6.225 -18.416 2.419 1.00 96.19 166 LYS A O 1
ATOM 1295 N N . PRO A 1 167 ? 6.007 -17.294 0.484 1.00 95.38 167 PRO A N 1
ATOM 1296 C CA . PRO A 1 167 ? 7.413 -17.442 0.080 1.00 95.38 167 PRO A CA 1
ATOM 1297 C C . PRO A 1 167 ? 8.413 -16.666 0.937 1.00 95.38 167 PRO A C 1
ATOM 1299 O O . PRO A 1 167 ? 9.614 -16.746 0.702 1.00 95.38 167 PRO A O 1
ATOM 1302 N N . TYR A 1 168 ? 7.930 -15.803 1.830 1.00 97.50 168 TYR A N 1
ATOM 1303 C CA . TYR A 1 168 ? 8.772 -14.868 2.561 1.00 97.50 168 TYR A CA 1
ATOM 1304 C C . TYR A 1 168 ? 8.823 -15.269 4.028 1.00 97.50 168 TYR A C 1
ATOM 1306 O O . TYR A 1 168 ? 7.859 -15.056 4.764 1.00 97.50 168 TYR A O 1
ATOM 1314 N N . HIS A 1 169 ? 9.961 -15.820 4.429 1.00 97.38 169 HIS A N 1
ATOM 1315 C CA . HIS A 1 169 ? 10.195 -16.377 5.757 1.00 97.38 169 HIS A CA 1
ATOM 1316 C C . HIS A 1 169 ? 10.862 -15.342 6.662 1.00 97.38 169 HIS A C 1
ATOM 1318 O O . HIS A 1 169 ? 11.759 -14.613 6.227 1.00 97.38 169 HIS A O 1
ATOM 1324 N N . CYS A 1 170 ? 10.426 -15.257 7.917 1.00 97.44 170 CYS A N 1
ATOM 1325 C CA . CYS A 1 170 ? 11.146 -14.497 8.930 1.00 97.44 170 CYS A CA 1
ATOM 1326 C C . CYS A 1 170 ? 12.348 -15.308 9.433 1.00 97.44 170 CYS A C 1
ATOM 1328 O O . CYS A 1 170 ? 12.216 -16.489 9.731 1.00 97.44 170 CYS A O 1
ATOM 1330 N N . SER A 1 171 ? 13.519 -14.678 9.534 1.00 96.56 171 SER A N 1
ATOM 1331 C CA . SER A 1 171 ? 14.715 -15.300 10.121 1.00 96.56 171 SER A CA 1
ATOM 1332 C C . SER A 1 171 ? 14.622 -15.432 11.639 1.00 96.56 171 SER A C 1
ATOM 1334 O O . SER A 1 171 ? 15.189 -16.354 12.215 1.00 96.56 171 SER A O 1
ATOM 1336 N N . ASP A 1 172 ? 13.896 -14.517 12.279 1.00 96.69 172 ASP A N 1
ATOM 1337 C CA . ASP A 1 172 ? 13.911 -14.341 13.733 1.00 96.69 172 ASP A CA 1
ATOM 1338 C C . ASP A 1 172 ? 12.759 -15.099 14.416 1.00 96.69 172 ASP A C 1
ATOM 1340 O O . ASP A 1 172 ? 12.713 -15.225 15.640 1.00 96.69 172 ASP A O 1
ATOM 1344 N N . CYS A 1 173 ? 11.801 -15.617 13.639 1.00 96.50 173 CYS A N 1
ATOM 1345 C CA . CYS A 1 173 ? 10.726 -16.470 14.135 1.00 96.50 173 CYS A CA 1
ATOM 1346 C C . CYS A 1 173 ? 10.144 -17.372 13.036 1.00 96.50 173 CYS A C 1
ATOM 1348 O O . CYS A 1 173 ? 10.364 -17.167 11.851 1.00 96.50 173 CYS A O 1
ATOM 1350 N N . LYS A 1 174 ? 9.309 -18.347 13.417 1.00 95.50 174 LYS A N 1
ATOM 1351 C CA . LYS A 1 174 ? 8.689 -19.320 12.491 1.00 95.50 174 LYS A CA 1
ATOM 1352 C C . LYS A 1 174 ? 7.515 -18.756 11.663 1.00 95.50 174 LYS A C 1
ATOM 1354 O O . LYS A 1 174 ? 6.614 -19.505 11.295 1.00 95.50 174 LYS A O 1
ATOM 1359 N N . LYS A 1 175 ? 7.437 -17.436 11.454 1.00 97.00 175 LYS A N 1
ATOM 1360 C CA . LYS A 1 175 ? 6.323 -16.808 10.723 1.00 97.00 175 LYS A CA 1
ATOM 1361 C C . LYS A 1 175 ? 6.671 -16.592 9.257 1.00 97.00 175 LYS A C 1
ATOM 1363 O O . LYS A 1 175 ? 7.665 -15.947 8.935 1.00 97.00 175 LYS A O 1
ATOM 1368 N N . ASP A 1 176 ? 5.746 -17.017 8.401 1.00 97.25 176 ASP A N 1
ATOM 1369 C CA . ASP A 1 176 ? 5.826 -16.837 6.955 1.00 97.25 176 ASP A CA 1
ATOM 1370 C C . ASP A 1 176 ? 4.770 -15.861 6.431 1.00 97.25 176 ASP A C 1
ATOM 1372 O O . ASP A 1 176 ? 3.644 -15.767 6.940 1.00 97.25 176 ASP A O 1
ATOM 1376 N N . PHE A 1 177 ? 5.119 -15.165 5.351 1.00 97.12 177 PHE A N 1
ATOM 1377 C CA . PHE A 1 177 ? 4.316 -14.114 4.740 1.00 97.12 177 PHE A CA 1
ATOM 1378 C C . PHE A 1 177 ? 4.161 -14.330 3.233 1.00 97.12 177 PHE A C 1
ATOM 1380 O O . PHE A 1 177 ? 5.078 -14.745 2.530 1.00 97.12 177 PHE A O 1
ATOM 1387 N N . SER A 1 178 ? 2.993 -13.968 2.700 1.00 96.19 178 SER A N 1
ATOM 1388 C CA . SER A 1 178 ? 2.701 -14.026 1.258 1.00 96.19 178 SER A CA 1
ATOM 1389 C C . SER A 1 178 ? 3.277 -12.841 0.471 1.00 96.19 178 SER A C 1
ATOM 1391 O O . SER A 1 178 ? 3.358 -12.878 -0.763 1.00 96.19 178 SER A O 1
ATOM 1393 N N . ARG A 1 179 ? 3.696 -11.778 1.176 1.00 95.62 179 ARG A N 1
ATOM 1394 C CA . ARG A 1 179 ? 4.225 -10.531 0.606 1.00 95.62 179 ARG A CA 1
ATOM 1395 C C . ARG A 1 179 ? 5.472 -10.064 1.354 1.00 95.62 179 ARG A C 1
ATOM 1397 O O . ARG A 1 179 ? 5.447 -9.927 2.575 1.00 95.62 179 ARG A O 1
ATOM 1404 N N . LEU A 1 180 ? 6.504 -9.685 0.599 1.00 95.31 180 LEU A N 1
ATOM 1405 C CA . LEU A 1 180 ? 7.763 -9.168 1.143 1.00 95.31 180 LEU A CA 1
ATOM 1406 C C . LEU A 1 180 ? 7.576 -7.900 1.988 1.00 95.31 180 LEU A C 1
ATOM 1408 O O . LEU A 1 180 ? 8.208 -7.749 3.025 1.00 95.31 180 LEU A O 1
ATOM 1412 N N . GLY A 1 181 ? 6.697 -6.985 1.564 1.00 95.12 181 GLY A N 1
ATOM 1413 C CA . GLY A 1 181 ? 6.423 -5.760 2.325 1.00 95.12 181 GLY A CA 1
ATOM 1414 C C . GLY A 1 181 ? 5.859 -6.048 3.719 1.00 95.12 181 GLY A C 1
ATOM 1415 O O . GLY A 1 181 ? 6.241 -5.392 4.681 1.00 95.12 181 GLY A O 1
ATOM 1416 N N . THR A 1 182 ? 5.009 -7.071 3.842 1.00 96.25 182 THR A N 1
ATOM 1417 C CA . THR A 1 182 ? 4.458 -7.498 5.133 1.00 96.25 182 THR A CA 1
ATOM 1418 C C . THR A 1 182 ? 5.533 -8.127 6.016 1.00 96.25 182 THR A C 1
ATOM 1420 O O . THR A 1 182 ? 5.578 -7.809 7.199 1.00 96.25 182 THR A O 1
ATOM 1423 N N . LEU A 1 183 ? 6.437 -8.936 5.445 1.00 97.44 183 LEU A N 1
ATOM 1424 C CA . LEU A 1 183 ? 7.604 -9.447 6.172 1.00 97.44 183 LEU A CA 1
ATOM 1425 C C . LEU A 1 183 ? 8.489 -8.300 6.688 1.00 97.44 183 LEU A C 1
ATOM 1427 O O . LEU A 1 183 ? 8.841 -8.291 7.860 1.00 97.44 183 LEU A O 1
ATOM 1431 N N . ARG A 1 184 ? 8.801 -7.297 5.856 1.00 96.69 184 ARG A N 1
ATOM 1432 C CA . ARG A 1 184 ? 9.628 -6.147 6.272 1.00 96.69 184 ARG A CA 1
ATOM 1433 C C . ARG A 1 184 ? 9.010 -5.360 7.423 1.00 96.69 184 ARG A C 1
ATOM 1435 O O . ARG A 1 184 ? 9.717 -4.954 8.334 1.00 96.69 184 ARG A O 1
ATOM 1442 N N . ILE A 1 185 ? 7.695 -5.141 7.388 1.00 97.00 185 ILE A N 1
ATOM 1443 C CA . ILE A 1 185 ? 6.977 -4.500 8.499 1.00 97.00 185 ILE A CA 1
ATOM 1444 C C . ILE A 1 185 ? 7.035 -5.393 9.742 1.00 97.00 185 ILE A C 1
ATOM 1446 O O . ILE A 1 185 ? 7.292 -4.903 10.834 1.00 97.00 185 ILE A O 1
ATOM 1450 N N . HIS A 1 186 ? 6.837 -6.702 9.582 1.00 97.25 186 HIS A N 1
ATOM 1451 C CA . HIS A 1 186 ? 6.917 -7.653 10.685 1.00 97.25 186 HIS A CA 1
ATOM 1452 C C . HIS A 1 186 ? 8.304 -7.686 11.343 1.00 97.25 186 HIS A C 1
ATOM 1454 O O . HIS A 1 186 ? 8.379 -7.714 12.566 1.00 97.25 186 HIS A O 1
ATOM 1460 N N . GLN A 1 187 ? 9.387 -7.612 10.568 1.00 97.25 187 GLN A N 1
ATOM 1461 C CA . GLN A 1 187 ? 10.758 -7.588 11.093 1.00 97.25 187 GLN A CA 1
ATOM 1462 C C . GLN A 1 187 ? 11.016 -6.409 12.043 1.00 97.25 187 GLN A C 1
ATOM 1464 O O . GLN A 1 187 ? 11.804 -6.540 12.974 1.00 97.25 187 GLN A O 1
ATOM 1469 N N . LYS A 1 188 ? 10.289 -5.294 11.896 1.00 97.25 188 LYS A N 1
ATOM 1470 C CA . LYS A 1 188 ? 10.376 -4.160 12.832 1.00 97.25 188 LYS A CA 1
ATOM 1471 C C . LYS A 1 188 ? 9.913 -4.496 14.249 1.00 97.25 188 LYS A C 1
ATOM 1473 O O . LYS A 1 188 ? 10.298 -3.829 15.201 1.00 97.25 188 LYS A O 1
ATOM 1478 N N . ILE A 1 189 ? 9.108 -5.548 14.406 1.00 96.19 189 ILE A N 1
ATOM 1479 C CA . ILE A 1 189 ? 8.728 -6.067 15.724 1.00 96.19 189 ILE A CA 1
ATOM 1480 C C . ILE A 1 189 ? 9.951 -6.667 16.426 1.00 96.19 189 ILE A C 1
ATOM 1482 O O . ILE A 1 189 ? 10.098 -6.487 17.629 1.00 96.19 189 ILE A O 1
ATOM 1486 N N . HIS A 1 190 ? 10.829 -7.342 15.680 1.00 96.81 190 HIS A N 1
ATOM 1487 C CA . HIS A 1 190 ? 12.050 -7.941 16.217 1.00 96.81 190 HIS A CA 1
ATOM 1488 C C . HIS A 1 190 ? 13.133 -6.896 16.487 1.00 96.81 190 HIS A C 1
ATOM 1490 O O . HIS A 1 190 ? 13.777 -6.950 17.529 1.00 96.81 190 HIS A O 1
ATOM 1496 N N . SER A 1 191 ? 13.299 -5.910 15.599 1.00 95.19 191 SER A N 1
ATOM 1497 C CA . SER A 1 191 ? 14.276 -4.832 15.812 1.00 95.19 191 SER A CA 1
ATOM 1498 C C . SER A 1 191 ? 13.832 -3.788 16.842 1.00 95.19 191 SER A C 1
ATOM 1500 O O . SER A 1 191 ? 14.655 -3.012 17.318 1.00 95.19 191 SER A O 1
ATOM 1502 N N . GLY A 1 192 ? 12.535 -3.718 17.156 1.00 95.06 192 GLY A N 1
ATOM 1503 C CA . GLY A 1 192 ? 11.960 -2.659 17.987 1.00 95.06 192 GLY A CA 1
ATOM 1504 C C . GLY A 1 192 ? 11.865 -1.295 17.289 1.00 95.06 192 GLY A C 1
ATOM 1505 O O . GLY A 1 192 ? 11.472 -0.317 17.926 1.00 95.06 192 GLY A O 1
ATOM 1506 N N . GLU A 1 193 ? 12.188 -1.211 15.994 1.00 95.88 193 GLU A N 1
ATOM 1507 C CA . GLU A 1 193 ? 12.141 0.027 15.213 1.00 95.88 193 GLU A CA 1
ATOM 1508 C C . GLU A 1 193 ? 10.700 0.556 15.113 1.00 95.88 193 GLU A C 1
ATOM 1510 O O . GLU A 1 193 ? 9.805 -0.099 14.571 1.00 95.88 193 GLU A O 1
ATOM 1515 N N . LYS A 1 194 ? 10.476 1.783 15.595 1.00 96.56 194 LYS A N 1
ATOM 1516 C CA . LYS A 1 194 ? 9.172 2.464 15.567 1.00 96.56 194 LYS A CA 1
ATOM 1517 C C . LYS A 1 194 ? 9.303 3.865 14.957 1.00 96.56 194 LYS A C 1
ATOM 1519 O O . LYS A 1 194 ? 9.350 4.836 15.706 1.00 96.56 194 LYS A O 1
ATOM 1524 N N . PRO A 1 195 ? 9.365 3.987 13.617 1.00 96.00 195 PRO A N 1
ATOM 1525 C CA . PRO A 1 195 ? 9.695 5.253 12.948 1.00 96.00 195 PRO A CA 1
ATOM 1526 C C . PRO A 1 195 ? 8.624 6.336 13.045 1.00 96.00 195 PRO A C 1
ATOM 1528 O O . PRO A 1 195 ? 8.858 7.475 12.651 1.00 96.00 195 PRO A O 1
ATOM 1531 N N . TYR A 1 196 ? 7.412 5.971 13.458 1.00 97.94 196 TYR A N 1
ATOM 1532 C CA . TYR A 1 196 ? 6.264 6.865 13.418 1.00 97.94 196 TYR A CA 1
ATOM 1533 C C . TYR A 1 196 ? 5.977 7.382 14.822 1.00 97.94 196 TYR A C 1
ATOM 1535 O O . TYR A 1 196 ? 5.418 6.666 15.653 1.00 97.94 196 TYR A O 1
ATOM 1543 N N . HIS A 1 197 ? 6.370 8.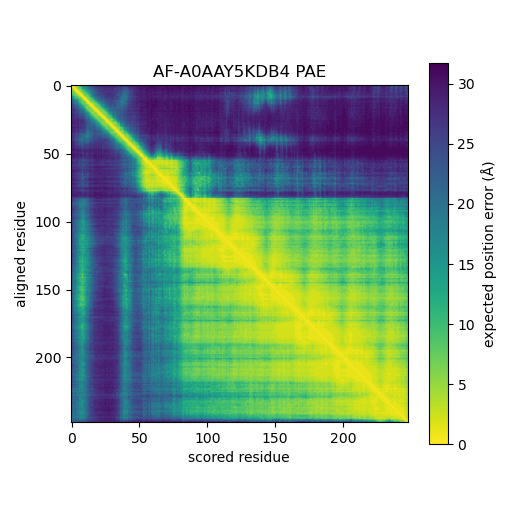624 15.079 1.00 97.69 197 HIS A N 1
ATOM 1544 C CA . HIS A 1 197 ? 6.252 9.277 16.380 1.00 97.69 197 HIS A CA 1
ATOM 1545 C C . HIS A 1 197 ? 4.954 10.083 16.468 1.00 97.69 197 HIS A C 1
ATOM 1547 O O . HIS A 1 197 ? 4.593 10.786 15.523 1.00 97.69 197 HIS A O 1
ATOM 1553 N N . CYS A 1 198 ? 4.251 9.983 17.597 1.00 97.75 198 CYS A N 1
ATOM 1554 C CA . CYS A 1 198 ? 3.166 10.906 17.905 1.00 97.75 198 CYS A CA 1
ATOM 1555 C C . CYS A 1 198 ? 3.747 12.262 18.314 1.00 97.75 198 CYS A C 1
ATOM 1557 O O . CYS A 1 198 ? 4.722 12.320 19.056 1.00 97.75 198 CYS A O 1
ATOM 1559 N N . THR A 1 199 ? 3.155 13.350 17.829 1.00 97.12 199 THR A N 1
ATOM 1560 C CA . THR A 1 199 ? 3.549 14.715 18.212 1.00 97.12 199 THR A CA 1
ATOM 1561 C C . THR A 1 199 ? 2.966 15.125 19.558 1.00 97.12 199 THR A C 1
ATOM 1563 O O . THR A 1 199 ? 3.553 15.942 20.256 1.00 97.12 199 THR A O 1
ATOM 1566 N N . ASP A 1 200 ? 1.838 14.525 19.938 1.00 97.12 200 ASP A N 1
ATOM 1567 C CA . ASP A 1 200 ? 1.058 14.931 21.109 1.00 97.12 200 ASP A CA 1
ATOM 1568 C C . ASP A 1 200 ? 1.388 14.081 22.350 1.00 97.12 200 ASP A C 1
ATOM 1570 O O . ASP A 1 200 ? 0.905 14.351 23.450 1.00 97.12 200 ASP A O 1
ATOM 1574 N N . CYS A 1 201 ? 2.193 13.020 22.198 1.00 96.81 201 CYS A N 1
ATOM 1575 C CA . CYS A 1 201 ? 2.699 12.216 23.310 1.00 96.81 201 CYS A CA 1
ATOM 1576 C C . CYS A 1 201 ? 3.949 11.401 22.938 1.00 96.81 201 CYS A C 1
ATOM 1578 O O . CYS A 1 201 ? 4.315 11.277 21.778 1.00 96.81 201 CYS A O 1
ATOM 1580 N N . ILE A 1 202 ? 4.562 10.743 23.927 1.00 96.38 202 ILE A N 1
ATOM 1581 C CA . ILE A 1 202 ? 5.800 9.955 23.761 1.00 96.38 202 ILE A CA 1
ATOM 1582 C C . ILE A 1 202 ? 5.635 8.625 22.993 1.00 96.38 202 ILE A C 1
ATOM 1584 O O . ILE A 1 202 ? 6.579 7.839 22.887 1.00 96.38 202 ILE A O 1
ATOM 1588 N N . LYS A 1 203 ? 4.433 8.298 22.501 1.00 97.00 203 LYS A N 1
ATOM 1589 C CA . LYS A 1 203 ? 4.164 6.997 21.869 1.00 97.00 203 LYS A CA 1
ATOM 1590 C C . LYS A 1 203 ? 4.681 6.948 20.433 1.00 97.00 203 LYS A C 1
ATOM 1592 O O . LYS A 1 203 ? 4.489 7.872 19.648 1.00 97.00 203 LYS A O 1
ATOM 1597 N N . CYS A 1 204 ? 5.277 5.809 20.088 1.00 97.25 204 CYS A N 1
ATOM 1598 C CA . CYS A 1 204 ? 5.835 5.529 18.766 1.00 97.25 204 CYS A CA 1
ATOM 1599 C C . CYS A 1 204 ? 5.232 4.239 18.187 1.00 97.25 204 CYS A C 1
ATOM 1601 O O . CYS A 1 204 ? 4.900 3.311 18.934 1.00 97.25 204 CYS A O 1
ATOM 1603 N N . PHE A 1 205 ? 5.131 4.164 16.860 1.00 97.81 205 PHE A N 1
ATOM 1604 C CA . PHE A 1 205 ? 4.451 3.097 16.122 1.00 97.81 205 PHE A CA 1
ATOM 1605 C C . PHE A 1 205 ? 5.312 2.541 14.984 1.00 97.81 205 PHE A C 1
ATOM 1607 O O . PHE A 1 205 ? 6.204 3.213 14.461 1.00 97.81 205 PHE A O 1
ATOM 1614 N N . ILE A 1 206 ? 5.036 1.292 14.596 1.00 97.62 206 ILE A N 1
ATOM 1615 C CA . ILE A 1 206 ? 5.766 0.586 13.533 1.00 97.62 206 ILE A CA 1
ATOM 1616 C C . ILE A 1 206 ? 5.291 1.050 12.154 1.00 97.62 206 ILE A C 1
ATOM 1618 O O . ILE A 1 206 ? 6.082 1.099 11.209 1.00 97.62 206 ILE A O 1
ATOM 1622 N N . THR A 1 207 ? 4.010 1.408 12.033 1.00 97.06 207 THR A N 1
ATOM 1623 C CA . THR A 1 207 ? 3.387 1.854 10.783 1.00 97.06 207 THR A CA 1
ATOM 1624 C C . THR A 1 207 ? 2.702 3.214 10.928 1.00 97.06 207 THR A C 1
ATOM 1626 O O . THR A 1 207 ? 2.205 3.572 11.996 1.00 97.06 207 THR A O 1
ATOM 1629 N N . SER A 1 208 ? 2.606 3.961 9.824 1.00 96.75 208 SER A N 1
ATOM 1630 C CA . SER A 1 208 ? 1.879 5.238 9.795 1.00 96.75 208 SER A CA 1
ATOM 1631 C C . SER A 1 208 ? 0.389 5.071 10.092 1.00 96.75 208 SER A C 1
A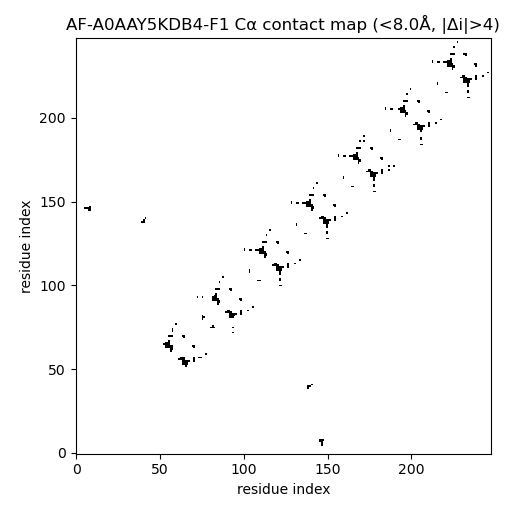TOM 1633 O O . SER A 1 208 ? -0.195 5.911 10.763 1.00 96.75 208 SER A O 1
ATOM 1635 N N . ALA A 1 209 ? -0.228 3.976 9.639 1.00 95.19 209 ALA A N 1
ATOM 1636 C CA . ALA A 1 209 ? -1.645 3.708 9.877 1.00 95.19 209 ALA A CA 1
ATOM 1637 C C . ALA A 1 209 ? -1.959 3.531 11.372 1.00 95.19 209 ALA A C 1
ATOM 1639 O O . ALA A 1 209 ? -2.990 4.008 11.845 1.00 95.19 209 ALA A O 1
ATOM 1640 N N . GLU A 1 210 ? -1.072 2.872 12.124 1.00 96.50 210 GLU A N 1
ATOM 1641 C CA . GLU A 1 210 ? -1.193 2.767 13.581 1.00 96.50 210 GLU A CA 1
ATOM 1642 C C . GLU A 1 210 ? -1.112 4.143 14.247 1.00 96.50 210 GLU A C 1
ATOM 1644 O O . GLU A 1 210 ? -1.942 4.438 15.106 1.00 96.50 210 GLU A O 1
ATOM 1649 N N . LEU A 1 211 ? -0.178 4.998 13.808 1.00 97.56 211 LEU A N 1
ATOM 1650 C CA . LEU A 1 211 ? -0.075 6.377 14.284 1.00 97.56 211 LEU A CA 1
ATOM 1651 C C . LEU A 1 211 ? -1.349 7.180 13.974 1.00 97.56 211 LEU A C 1
ATOM 1653 O O . LEU A 1 211 ? -1.904 7.794 14.878 1.00 97.56 211 LEU A O 1
ATOM 1657 N N . THR A 1 212 ? -1.870 7.126 12.745 1.00 96.62 212 THR A N 1
ATOM 1658 C CA . THR A 1 212 ? -3.112 7.825 12.365 1.00 96.62 212 THR A CA 1
ATOM 1659 C C . THR A 1 212 ? -4.297 7.389 13.224 1.00 96.62 212 THR A C 1
ATOM 1661 O O . THR A 1 212 ? -5.086 8.213 13.678 1.00 96.62 212 THR A O 1
ATOM 1664 N N . VAL A 1 213 ? -4.436 6.086 13.488 1.00 96.38 213 VAL A N 1
ATOM 1665 C CA . VAL A 1 213 ? -5.500 5.592 14.372 1.00 96.38 213 VAL A CA 1
ATOM 1666 C C . VAL A 1 213 ? -5.271 6.037 15.816 1.00 96.38 213 VAL A C 1
ATOM 1668 O O . VAL A 1 213 ? -6.236 6.353 16.509 1.00 96.38 213 VAL A O 1
ATOM 1671 N N . HIS A 1 214 ? -4.021 6.075 16.277 1.00 96.62 214 HIS A N 1
ATOM 1672 C CA . HIS A 1 214 ? -3.684 6.557 17.610 1.00 96.62 214 HIS A CA 1
ATOM 1673 C C . HIS A 1 214 ? -3.977 8.050 17.793 1.00 96.62 214 HIS A C 1
ATOM 1675 O O . HIS A 1 214 ? -4.501 8.420 18.840 1.00 96.62 214 HIS A O 1
ATOM 1681 N N . GLN A 1 215 ? -3.723 8.888 16.787 1.00 97.38 215 GLN A N 1
ATOM 1682 C CA . GLN A 1 215 ? -3.996 10.330 16.840 1.00 97.38 215 GLN A CA 1
ATOM 1683 C C . GLN A 1 215 ? -5.464 10.646 17.158 1.00 97.38 215 GLN A C 1
ATOM 1685 O O . GLN A 1 215 ? -5.750 11.643 17.814 1.00 97.38 215 GLN A O 1
ATOM 1690 N N . ARG A 1 216 ? -6.398 9.745 16.823 1.00 96.88 216 ARG A N 1
ATOM 1691 C CA . ARG A 1 216 ? -7.814 9.872 17.210 1.00 96.88 216 ARG A CA 1
ATOM 1692 C C . ARG A 1 216 ? -8.060 9.887 18.716 1.00 96.88 216 ARG A C 1
ATOM 1694 O O . ARG A 1 216 ? -9.113 10.329 19.159 1.00 96.88 216 ARG A O 1
ATOM 1701 N N . VAL A 1 217 ? -7.115 9.391 19.513 1.00 96.19 217 VAL A N 1
ATOM 1702 C CA . VAL A 1 217 ? -7.172 9.489 20.977 1.00 96.19 217 VAL A CA 1
ATOM 1703 C C . VAL A 1 217 ? -6.989 10.938 21.431 1.00 96.19 217 VAL A C 1
ATOM 1705 O O . VAL A 1 217 ? -7.617 11.336 22.405 1.00 96.19 217 VAL A O 1
ATOM 1708 N N . HIS A 1 218 ? -6.177 11.720 20.718 1.00 96.69 218 HIS A N 1
ATOM 1709 C CA . HIS A 1 218 ? -5.932 13.130 21.018 1.00 96.69 218 HIS A CA 1
ATOM 1710 C C . HIS A 1 218 ? -7.025 14.029 20.439 1.00 96.69 218 HIS A C 1
ATOM 1712 O O . HIS A 1 218 ? -7.528 14.909 21.128 1.00 96.69 218 HIS A O 1
ATOM 1718 N N . THR A 1 219 ? -7.451 13.771 19.201 1.00 95.56 219 THR A N 1
ATOM 1719 C CA . THR A 1 219 ? -8.488 14.582 18.541 1.00 95.56 219 THR A CA 1
ATOM 1720 C C . THR A 1 219 ? -9.909 14.237 18.988 1.00 95.56 219 THR A C 1
ATOM 1722 O O . THR A 1 219 ? -10.839 14.993 18.724 1.00 95.56 219 THR A O 1
ATOM 1725 N N . GLY A 1 220 ? -10.112 13.075 19.616 1.00 95.06 220 GLY A N 1
ATOM 1726 C CA . GLY A 1 220 ? -11.439 12.562 19.958 1.00 95.06 220 GLY A CA 1
ATOM 1727 C C . GLY A 1 220 ? -12.263 12.090 18.753 1.00 95.06 220 GLY A C 1
ATOM 1728 O O . GLY A 1 220 ? -13.438 11.758 18.920 1.00 95.06 220 GLY A O 1
ATOM 1729 N N . GLU A 1 221 ? -11.676 12.032 17.551 1.00 96.44 221 GLU A N 1
ATOM 1730 C CA . GLU A 1 221 ? -12.370 11.646 16.321 1.00 96.44 221 GLU A CA 1
ATOM 1731 C C . GLU A 1 221 ? -12.947 10.221 16.429 1.00 96.44 221 GLU A C 1
ATOM 1733 O O . GLU A 1 221 ? -12.248 9.239 16.716 1.00 96.44 221 GLU A O 1
ATOM 1738 N N . LYS A 1 222 ? -14.249 10.085 16.156 1.00 96.19 222 LYS A N 1
ATOM 1739 C CA . LYS A 1 222 ? -14.974 8.806 16.176 1.00 96.19 222 LYS A CA 1
ATOM 1740 C C . LYS A 1 222 ? -15.742 8.589 14.867 1.00 96.19 222 LYS A C 1
ATOM 1742 O O . LYS A 1 222 ? -16.963 8.735 14.857 1.00 96.19 222 LYS A O 1
ATOM 1747 N N . PRO A 1 223 ? -15.056 8.221 13.766 1.00 95.69 223 PRO A N 1
ATOM 1748 C CA . PRO A 1 223 ? -15.670 8.162 12.433 1.00 95.69 223 PRO A CA 1
ATOM 1749 C C . PRO A 1 223 ? -16.738 7.075 12.281 1.00 95.69 223 PRO A C 1
ATOM 1751 O O . PRO A 1 223 ? -17.554 7.113 11.364 1.00 95.69 223 PRO A O 1
ATOM 1754 N N . TYR A 1 224 ? -16.707 6.062 13.147 1.00 96.75 224 TYR A N 1
ATOM 1755 C CA . TYR A 1 224 ? -17.506 4.856 12.984 1.00 96.75 224 TYR A CA 1
ATOM 1756 C C . TYR A 1 224 ? -18.718 4.901 13.902 1.00 96.75 224 TYR A C 1
ATOM 1758 O O . TYR A 1 224 ? -18.570 4.769 15.113 1.00 96.75 224 TYR A O 1
ATOM 1766 N N . HIS A 1 225 ? -19.912 5.042 13.337 1.00 96.62 225 HIS A N 1
ATOM 1767 C CA . HIS A 1 225 ? -21.161 5.098 14.092 1.00 96.62 225 HIS A CA 1
ATOM 1768 C C . HIS A 1 225 ? -21.936 3.780 14.005 1.00 96.62 225 HIS A C 1
ATOM 1770 O O . HIS A 1 225 ? -21.965 3.100 12.978 1.00 96.62 225 HIS A O 1
ATOM 1776 N N . CYS A 1 226 ? -22.577 3.410 15.109 1.00 96.56 226 CYS A N 1
ATOM 1777 C CA . CYS A 1 226 ? -23.533 2.319 15.142 1.00 96.56 226 CYS A CA 1
ATOM 1778 C C . CYS A 1 226 ? -24.886 2.813 14.631 1.00 96.56 226 CYS A C 1
ATOM 1780 O O . CYS A 1 226 ? -25.509 3.652 15.271 1.00 96.56 226 CYS A O 1
ATOM 1782 N N . ALA A 1 227 ? -25.367 2.250 13.522 1.00 94.56 227 ALA A N 1
ATOM 1783 C CA . ALA A 1 227 ? -26.671 2.605 12.961 1.00 94.56 227 ALA A CA 1
ATOM 1784 C C . ALA A 1 227 ? -27.854 2.270 13.891 1.00 94.56 227 ALA A C 1
ATOM 1786 O O . ALA A 1 227 ? -28.902 2.888 13.779 1.00 94.56 227 ALA A O 1
ATOM 1787 N N . VAL A 1 228 ? -27.687 1.313 14.814 1.00 94.75 228 VAL A N 1
ATOM 1788 C CA . VAL A 1 228 ? -28.767 0.870 15.714 1.00 94.75 228 VAL A CA 1
ATOM 1789 C C . VAL A 1 228 ? -28.924 1.798 16.920 1.00 94.75 228 VAL A C 1
ATOM 1791 O O . VAL A 1 228 ? -30.037 2.147 17.284 1.00 94.75 228 VAL A O 1
ATOM 1794 N N . CYS A 1 229 ? -27.822 2.202 17.559 1.00 95.94 229 CYS A N 1
ATOM 1795 C CA . CYS A 1 229 ? -27.872 2.958 18.819 1.00 95.94 229 CYS A CA 1
ATOM 1796 C C . CYS A 1 229 ? -27.155 4.315 18.778 1.00 95.94 229 CYS A C 1
ATOM 1798 O O . CYS A 1 229 ? -26.963 4.937 19.820 1.00 95.94 229 CYS A O 1
ATOM 1800 N N . GLY A 1 230 ? -26.667 4.742 17.612 1.00 93.75 230 GLY A N 1
ATOM 1801 C CA . GLY A 1 230 ? -25.993 6.029 17.414 1.00 93.75 230 GLY A CA 1
ATOM 1802 C C . GLY A 1 230 ? -24.607 6.160 18.056 1.00 93.75 230 GLY A C 1
ATOM 1803 O O . GLY A 1 230 ? -23.943 7.174 17.863 1.00 93.75 230 GLY A O 1
ATOM 1804 N N . ARG A 1 231 ? -24.124 5.160 18.809 1.00 95.69 231 ARG A N 1
ATOM 1805 C CA . ARG A 1 231 ? -22.804 5.235 19.459 1.00 95.69 231 ARG A CA 1
ATOM 1806 C C . ARG A 1 231 ? -21.673 5.291 18.437 1.00 95.69 231 ARG A C 1
ATOM 1808 O O . ARG A 1 231 ? -21.617 4.464 17.527 1.00 95.69 231 ARG A O 1
ATOM 1815 N N . SER A 1 232 ? -20.731 6.202 18.670 1.00 96.56 232 SER A N 1
ATOM 1816 C CA . SER A 1 232 ? -19.558 6.397 17.816 1.00 96.56 232 SER A CA 1
ATOM 1817 C C . SER A 1 232 ? -18.284 5.810 18.425 1.00 96.56 232 SER A C 1
ATOM 1819 O O . SER A 1 232 ? -18.061 5.854 19.638 1.00 96.56 232 SER A O 1
ATOM 1821 N N . PHE A 1 233 ? -17.417 5.292 17.560 1.00 95.88 233 PHE A N 1
ATOM 1822 C CA . PHE A 1 233 ? -16.181 4.597 17.895 1.00 95.88 233 PHE A CA 1
ATOM 1823 C C . PHE A 1 233 ? -15.013 5.150 17.070 1.00 95.88 233 PHE A C 1
ATOM 1825 O O . PHE A 1 233 ? -15.164 5.517 15.905 1.00 95.88 233 PHE A O 1
ATOM 1832 N N . SER A 1 234 ? -13.818 5.171 17.662 1.00 95.19 234 SER A N 1
ATOM 1833 C CA . SER A 1 234 ? -12.580 5.611 16.993 1.00 95.19 234 SER A CA 1
ATOM 1834 C C . SER A 1 234 ? -12.001 4.560 16.038 1.00 95.19 234 SER A C 1
ATOM 1836 O O . SER A 1 234 ? -11.141 4.866 15.203 1.00 95.19 234 SER A O 1
ATOM 1838 N N . ARG A 1 235 ? -12.477 3.310 16.131 1.00 95.00 235 ARG A N 1
ATOM 1839 C CA . ARG A 1 235 ? -12.021 2.177 15.323 1.00 95.00 235 ARG A CA 1
ATOM 1840 C C . ARG A 1 235 ? -13.189 1.325 14.819 1.00 95.00 235 ARG A C 1
ATOM 1842 O O . ARG A 1 235 ? -14.241 1.243 15.446 1.00 95.00 235 ARG A O 1
ATOM 1849 N N . LEU A 1 236 ? -12.982 0.664 13.683 1.00 94.44 236 LEU A N 1
ATOM 1850 C CA . LEU A 1 236 ? -14.003 -0.171 13.045 1.00 94.44 236 LEU A CA 1
ATOM 1851 C C . LEU A 1 236 ? -14.183 -1.530 13.738 1.00 94.44 236 LEU A C 1
ATOM 1853 O O . LEU A 1 236 ? -15.286 -2.063 13.787 1.00 94.44 236 LEU A O 1
ATOM 1857 N N . ASP A 1 237 ? -13.111 -2.119 14.260 1.00 94.12 237 ASP A N 1
ATOM 1858 C CA . ASP A 1 237 ? -13.135 -3.395 14.985 1.00 94.12 237 ASP A CA 1
ATOM 1859 C C . ASP A 1 237 ? -13.909 -3.300 16.307 1.00 94.12 237 ASP A C 1
ATOM 1861 O O . ASP A 1 237 ? -14.658 -4.219 16.655 1.00 94.12 237 ASP A O 1
ATOM 1865 N N . THR A 1 238 ? -13.791 -2.170 17.005 1.00 95.25 238 THR A N 1
ATOM 1866 C CA . THR A 1 238 ? -14.581 -1.890 18.208 1.00 95.25 238 THR A CA 1
ATOM 1867 C C . THR A 1 238 ? -16.057 -1.695 17.869 1.00 95.25 238 THR A C 1
ATOM 1869 O O . THR A 1 238 ? -16.896 -2.305 18.531 1.00 95.25 238 THR A O 1
ATOM 1872 N N . LEU A 1 239 ? -16.386 -0.975 16.785 1.00 96.00 239 LEU A N 1
ATOM 1873 C CA . LEU A 1 239 ? -17.761 -0.905 16.272 1.00 96.00 239 LEU A CA 1
ATOM 1874 C C . LEU A 1 239 ? -18.306 -2.302 15.930 1.00 96.00 239 LEU A C 1
ATOM 1876 O O . LEU A 1 239 ? -19.383 -2.664 16.392 1.00 96.00 239 LEU A O 1
ATOM 1880 N N . ARG A 1 240 ? -17.568 -3.115 15.164 1.00 95.38 240 ARG A N 1
ATOM 1881 C CA . ARG A 1 240 ? -17.994 -4.480 14.793 1.00 95.38 240 ARG A CA 1
ATOM 1882 C C . ARG A 1 240 ? -18.232 -5.366 16.011 1.00 95.38 240 ARG A C 1
ATOM 1884 O O . ARG A 1 240 ? -19.151 -6.177 16.009 1.00 95.38 240 ARG A O 1
ATOM 1891 N N . SER A 1 241 ? -17.402 -5.237 17.043 1.00 95.00 241 SER A N 1
ATOM 1892 C CA . SER A 1 241 ? -17.580 -5.980 18.294 1.00 95.00 241 SER A CA 1
ATOM 1893 C C . SER A 1 241 ? -18.811 -5.497 19.056 1.00 95.00 241 SER A C 1
ATOM 1895 O O . SER A 1 241 ? -19.587 -6.320 19.530 1.00 95.00 241 SER A O 1
ATOM 1897 N N . HIS A 1 242 ? -19.036 -4.183 19.100 1.00 95.12 242 HIS A N 1
ATOM 1898 C CA . HIS A 1 242 ? -20.233 -3.589 19.687 1.00 95.12 242 HIS A CA 1
ATOM 1899 C C . HIS A 1 242 ? -21.518 -4.013 18.962 1.00 95.12 242 HIS A C 1
ATOM 1901 O O . HIS A 1 242 ? -22.505 -4.334 19.613 1.00 95.12 242 HIS A O 1
ATOM 1907 N N . GLN A 1 243 ? -21.510 -4.072 17.629 1.00 94.44 243 GLN A N 1
ATOM 1908 C CA . GLN A 1 243 ? -22.680 -4.458 16.835 1.00 94.44 243 GLN A CA 1
ATOM 1909 C C . GLN A 1 243 ? -23.206 -5.857 17.172 1.00 94.44 243 GLN A C 1
ATOM 1911 O O . GLN A 1 243 ? -24.407 -6.079 17.082 1.00 94.44 243 GLN A O 1
ATOM 1916 N N . LYS A 1 244 ? -22.346 -6.771 17.639 1.00 94.56 244 LYS A N 1
ATOM 1917 C CA . LYS A 1 244 ? -22.761 -8.111 18.095 1.00 94.56 244 LYS A CA 1
ATOM 1918 C C . LYS A 1 244 ? -23.702 -8.085 19.304 1.00 94.56 244 LYS A C 1
ATOM 1920 O O . LYS A 1 244 ? -24.338 -9.089 19.597 1.00 94.56 244 LYS A O 1
ATOM 1925 N N . ILE A 1 245 ? -23.760 -6.969 20.029 1.00 94.50 245 ILE A N 1
ATOM 1926 C CA . ILE A 1 245 ? -24.680 -6.787 21.156 1.00 94.50 245 ILE A CA 1
ATOM 1927 C C . ILE A 1 245 ? -26.114 -6.574 20.645 1.00 94.50 245 ILE A C 1
ATOM 1929 O O . ILE A 1 245 ? -27.047 -6.996 21.311 1.00 94.50 245 ILE A O 1
ATOM 1933 N N . HIS A 1 246 ? -26.281 -5.986 19.455 1.00 90.31 246 HIS A N 1
ATOM 1934 C CA . HIS A 1 246 ? -27.590 -5.735 18.827 1.00 90.31 246 HIS A CA 1
ATOM 1935 C C . HIS A 1 246 ? -28.122 -6.920 18.023 1.00 90.31 246 HIS A C 1
ATOM 1937 O O . HIS A 1 246 ? -29.238 -6.877 17.529 1.00 90.31 246 HIS A O 1
ATOM 1943 N N . THR A 1 247 ? -27.309 -7.958 17.838 1.00 82.62 247 THR A N 1
ATOM 1944 C CA . THR A 1 247 ? -27.699 -9.189 17.139 1.00 82.62 247 THR A CA 1
ATOM 1945 C C . THR A 1 247 ? -28.095 -10.300 18.115 1.00 82.62 247 THR A C 1
ATOM 1947 O O . THR A 1 247 ? -28.009 -11.471 17.749 1.00 82.62 247 THR A O 1
ATOM 1950 N N . LYS A 1 248 ? -28.406 -9.948 19.368 1.00 58.72 248 LYS A N 1
ATOM 1951 C CA . LYS A 1 248 ? -28.931 -10.862 20.386 1.00 58.72 248 LYS A CA 1
ATOM 1952 C C . LYS A 1 248 ? -30.444 -10.780 20.443 1.00 58.72 248 LYS A C 1
ATOM 1954 O O . LYS A 1 248 ? -30.955 -9.652 20.282 1.00 58.72 248 LYS A O 1
#

Secondary structure (DSSP, 8-state):
--------S------------------------PPPP------------------EE-TTT--EESSHHHHHHHGGGTSS--SEE-TTT--EESSHHHHHHHHHHHH----EE-TTT--EESSHHHHHHHHHHHS----EE-TTT--EESSHHHHHHHHHHHH----EE-SSSS-EESSHHHHHHHHHHHH----EE-SSSS-EESSHHHHHHHHHHHH----EE-TTT--EESSHHHHHHHHTTTT-

InterPro domains:
  IPR013087 Zinc finger C2H2-type [PF00096] (84-106)
  IPR013087 Zinc finger C2H2-type [PF00096] (112-134)
  IPR013087 Zinc finger C2H2-type [PF00096] (142-162)
  IPR013087 Zinc finger C2H2-type [PF00096] (168-190)
  IPR013087 Zinc finger C2H2-type [PF00096] (196-218)
  IPR013087 Zinc finger C2H2-type [PF00096] (224-246)
  IPR013087 Zinc finger C2H2-type [PS00028] (58-78)
  IPR013087 Zinc finger C2H2-type [PS00028] (86-106)
  IPR013087 Zinc finger C2H2-type [PS00028] (114-134)
  IPR013087 Zinc finger C2H2-type [PS00028] (141-162)
  IPR013087 Zinc finger C2H2-type [PS00028] (170-190)
  IPR013087 Zinc finger C2H2-type [PS00028] (198-218)
  IPR013087 Zinc finger C2H2-type [PS00028] (226-246)
  IPR013087 Zinc finger C2H2-type [PS50157] (56-83)
  IPR013087 Zinc finger C2H2-type [PS50157] (84-111)
  IPR013087 Zinc finger C2H2-type [PS50157] (112-139)
  IPR013087 Zinc finger C2H2-type [PS50157] (140-167)
  IPR013087 Zinc finger C2H2-type [PS50157] (168-195)
  IPR013087 Zinc finger C2H2-type [PS50157] (196-223)
  IPR013087 Zinc finger C2H2-type [PS50157] (224-248)

Radius of gyration: 26.55 Å; Cα contacts (8 Å, |Δi|>4): 248; chains: 1; bounding box: 59×48×69 Å